Protein AF-A0A6B9G3V1-F1 (afdb_monomer_lite)

Organism: Pantoea cypripedii (NCBI:txid55209)

InterPro domains:
  IPR005095 EspA-like secreted protein [PF03433] (32-197)
  IPR035074 EspA/CesA-like [SSF116927] (31-198)

Sequence (203 aa):
MCYATIHEPPPPPGTLIDSDTLSDPCQPDVMKDYSQVGKSMMTMADMMQTFVEMAYRKFCQMSGQMNVARDAQKMANHVNIIISQLGESGEVGVLPAEVTHYLRDNNILVDEQTIDQFLHDNARIGRCGQEGQFHLFIGISASAMVSINTALKSTETQASDSVQCSQQKLMQLMKDFNTALTVTNNVQNMNVATVKSIEHSIR

Foldseek 3Di:
DDDDDDDDDDDDDDDDPPPDDDDDVPDPPVVVVVVVLVVVVVVLVVVVVVLVVLLVVLVVLLVVLVVLLVLLVVLLVQLVVQLVVADPPDAFDARDPSLLVNCVVVVQDQPNHRPVVLLVVQFDWHFDDDPPDTDTDTGGDSVSSVSSSVSSVVSSVVSVVSNVVSVVVVVVSVVVVVVSVVVNVVVVVVVVVVVVVVVVVVD

pLDDT: mean 74.36, std 17.46, range [30.39, 92.44]

Secondary structure (DSSP, 8-state):
--------PPPPP-----------TT---HHHHHHHHHHHHHHHHHHHHHHHHHHHHHHHHHHHHHHHHHHHHHHHHHHHHHHHHS-SSS-EEPPPHHHHHHHHHTT--BTTB-HHHHHHHT-EEEEE-STT--EEEEEEEHHHHHHHHHHHHHHHHHHHHHHHHHHHHHHHHHHHHHHHHHHHHHHHHHHHHHHHHHHHHH-

Structure (mmCIF, N/CA/C/O backbone):
data_AF-A0A6B9G3V1-F1
#
_entry.id   AF-A0A6B9G3V1-F1
#
loop_
_atom_site.group_PDB
_atom_site.id
_atom_site.type_symbol
_atom_site.label_atom_id
_atom_site.label_alt_id
_atom_site.label_comp_id
_atom_site.label_asym_id
_atom_site.label_entity_id
_atom_site.label_seq_id
_atom_site.pdbx_PDB_ins_code
_atom_site.Cartn_x
_atom_site.Cartn_y
_atom_site.Cartn_z
_atom_site.occupancy
_atom_site.B_iso_or_equiv
_atom_site.auth_seq_id
_atom_site.auth_comp_id
_atom_site.auth_asym_id
_atom_site.auth_atom_id
_atom_site.pdbx_PDB_model_num
ATOM 1 N N . MET A 1 1 ? 37.646 -30.699 -86.917 1.00 38.44 1 MET A N 1
ATOM 2 C CA . MET A 1 1 ? 37.440 -29.240 -87.001 1.00 38.44 1 MET A CA 1
ATOM 3 C C . MET A 1 1 ? 38.273 -28.582 -85.920 1.00 38.44 1 MET A C 1
ATOM 5 O O . MET A 1 1 ? 38.275 -29.061 -84.795 1.00 38.44 1 MET A O 1
ATOM 9 N N . CYS A 1 2 ? 39.030 -27.566 -86.314 1.00 30.58 2 CYS A N 1
ATOM 10 C CA . CYS A 1 2 ? 39.908 -26.748 -85.486 1.00 30.58 2 CYS A CA 1
ATOM 11 C C . CYS A 1 2 ? 39.115 -25.726 -84.656 1.00 30.58 2 CYS A C 1
ATOM 13 O O . CYS A 1 2 ? 38.172 -25.161 -85.200 1.00 30.58 2 CYS A O 1
ATOM 15 N N . TYR A 1 3 ? 39.543 -25.465 -83.415 1.00 30.39 3 TYR A N 1
ATOM 16 C CA . TYR A 1 3 ? 39.899 -24.149 -82.824 1.00 30.39 3 TYR A CA 1
ATOM 17 C C . TYR A 1 3 ? 40.060 -24.352 -81.300 1.00 30.39 3 TYR A C 1
ATOM 19 O O . TYR A 1 3 ? 39.111 -24.729 -80.626 1.00 30.39 3 TYR A O 1
ATOM 27 N N . ALA A 1 4 ? 41.287 -24.441 -80.782 1.00 33.97 4 ALA A N 1
ATOM 28 C CA . ALA A 1 4 ? 42.156 -23.347 -80.320 1.00 33.97 4 ALA A CA 1
ATOM 29 C C . ALA A 1 4 ? 41.840 -22.894 -78.880 1.00 33.97 4 ALA A C 1
ATOM 31 O O . ALA A 1 4 ? 40.949 -22.091 -78.621 1.00 33.97 4 ALA A O 1
ATOM 32 N N . THR A 1 5 ? 42.632 -23.450 -77.965 1.00 34.91 5 THR A N 1
ATOM 33 C CA . THR A 1 5 ? 42.788 -23.118 -76.548 1.00 34.91 5 THR A CA 1
ATOM 34 C C . THR A 1 5 ? 43.738 -21.922 -76.394 1.00 34.91 5 THR A C 1
ATOM 36 O O . THR A 1 5 ? 44.791 -21.899 -77.027 1.00 34.91 5 THR A O 1
ATOM 39 N N . ILE A 1 6 ? 43.398 -20.967 -75.525 1.00 36.66 6 ILE A N 1
ATOM 40 C CA . ILE A 1 6 ? 44.295 -19.934 -74.968 1.00 36.66 6 ILE A CA 1
ATOM 41 C C . ILE A 1 6 ? 43.932 -19.819 -73.475 1.00 36.66 6 ILE A C 1
ATOM 43 O O . ILE A 1 6 ? 42.817 -19.426 -73.164 1.00 36.66 6 ILE A O 1
ATOM 47 N N . HIS A 1 7 ? 44.624 -20.523 -72.574 1.00 36.31 7 HIS A N 1
ATOM 48 C CA . HIS A 1 7 ? 45.855 -20.167 -71.841 1.00 36.31 7 HIS A CA 1
ATOM 49 C C . HIS A 1 7 ? 45.582 -19.298 -70.594 1.00 36.31 7 HIS A C 1
ATOM 51 O O . HIS A 1 7 ? 45.699 -18.080 -70.646 1.00 36.31 7 HIS A O 1
ATOM 57 N N . GLU A 1 8 ? 45.291 -19.943 -69.456 1.00 35.38 8 GLU A N 1
ATOM 58 C CA . GLU A 1 8 ? 45.567 -19.371 -68.128 1.00 35.38 8 GLU A CA 1
ATOM 59 C C . GLU A 1 8 ? 46.802 -20.075 -67.525 1.00 35.38 8 GLU A C 1
ATOM 61 O O . GLU A 1 8 ? 46.927 -21.299 -67.651 1.00 35.38 8 GLU A O 1
ATOM 66 N N . PRO A 1 9 ? 47.767 -19.322 -66.965 1.00 47.16 9 PRO A N 1
ATOM 67 C CA . PRO A 1 9 ? 49.010 -19.856 -66.411 1.00 47.16 9 PRO A CA 1
ATOM 68 C C . PRO A 1 9 ? 48.828 -20.507 -65.020 1.00 47.16 9 PRO A C 1
ATOM 70 O O . PRO A 1 9 ? 47.885 -20.185 -64.299 1.00 47.16 9 PRO A O 1
ATOM 73 N N . PRO A 1 10 ? 49.735 -21.428 -64.637 1.00 48.22 10 PRO A N 1
ATOM 74 C CA . PRO A 1 10 ? 49.600 -22.292 -63.462 1.00 48.22 10 PRO A CA 1
ATOM 75 C C . PRO A 1 10 ? 49.800 -21.551 -62.127 1.00 48.22 10 PRO A C 1
ATOM 77 O O . PRO A 1 10 ? 50.583 -20.600 -62.070 1.00 48.22 10 PRO A O 1
ATOM 80 N N . PRO A 1 11 ? 49.179 -22.024 -61.026 1.00 56.66 11 PRO A N 1
ATOM 81 C CA . PRO A 1 11 ? 49.461 -21.509 -59.691 1.00 56.66 11 PRO A CA 1
ATOM 82 C C . PRO A 1 11 ? 50.876 -21.928 -59.256 1.00 56.66 11 PRO A C 1
ATOM 84 O O . PRO A 1 11 ? 51.184 -23.126 -59.283 1.00 56.66 11 PRO A O 1
ATOM 87 N N . PRO A 1 12 ? 51.755 -20.994 -58.845 1.00 43.12 12 PRO A N 1
ATOM 88 C CA . PRO A 1 12 ? 53.029 -21.366 -58.260 1.00 43.12 12 PRO A CA 1
ATOM 89 C C . PRO A 1 12 ? 52.867 -21.809 -56.795 1.00 43.12 12 PRO A C 1
ATOM 91 O O . PRO A 1 12 ? 51.930 -21.386 -56.115 1.00 43.12 12 PRO A O 1
ATOM 94 N N . PRO A 1 13 ? 53.777 -22.666 -56.306 1.00 44.00 13 PRO A N 1
ATOM 95 C CA . PRO A 1 13 ? 53.541 -23.570 -55.189 1.00 44.00 13 PRO A CA 1
ATOM 96 C C . PRO A 1 13 ? 54.181 -23.084 -53.880 1.00 44.00 13 PRO A C 1
ATOM 98 O O . PRO A 1 13 ? 55.262 -22.500 -53.885 1.00 44.00 13 PRO A O 1
ATOM 101 N N . GLY A 1 14 ? 53.545 -23.416 -52.755 1.00 37.69 14 GLY A N 1
ATOM 102 C CA . GLY A 1 14 ? 54.101 -23.245 -51.408 1.00 37.69 14 GLY A CA 1
ATOM 103 C C . GLY A 1 14 ? 52.994 -23.233 -50.348 1.00 37.69 14 GLY A C 1
ATOM 104 O O . GLY A 1 14 ? 52.459 -22.180 -50.040 1.00 37.69 14 GLY A O 1
ATOM 105 N N . THR A 1 15 ? 52.411 -24.372 -49.958 1.00 40.88 15 THR A N 1
ATOM 106 C CA . THR A 1 15 ? 52.783 -25.125 -48.738 1.00 40.88 15 THR A CA 1
ATOM 107 C C . THR A 1 15 ? 53.227 -24.236 -47.577 1.00 40.88 15 THR A C 1
ATOM 109 O O . THR A 1 15 ? 54.392 -23.870 -47.510 1.00 40.88 15 THR A O 1
ATOM 112 N N . LEU A 1 16 ? 52.333 -23.955 -46.634 1.00 36.28 16 LEU A N 1
ATOM 113 C CA . LEU A 1 16 ? 52.245 -24.626 -45.331 1.00 36.28 16 LEU A CA 1
ATOM 114 C C . LEU A 1 16 ? 51.422 -23.757 -44.384 1.00 36.28 16 LEU A C 1
ATOM 116 O O . LEU A 1 16 ? 51.528 -22.536 -44.348 1.00 36.28 16 LEU A O 1
ATOM 120 N N . ILE A 1 17 ? 50.554 -24.438 -43.651 1.00 48.62 17 ILE A N 1
ATOM 121 C CA . ILE A 1 17 ? 49.842 -23.900 -42.508 1.00 48.62 17 ILE A CA 1
ATOM 122 C C . ILE A 1 17 ? 50.905 -23.697 -41.428 1.00 48.62 17 ILE A C 1
ATOM 124 O O . ILE A 1 17 ? 51.218 -24.643 -40.715 1.00 48.62 17 ILE A O 1
ATOM 128 N N . ASP A 1 18 ? 51.465 -22.496 -41.326 1.00 32.28 18 ASP A N 1
ATOM 129 C CA . ASP A 1 18 ? 52.140 -22.071 -40.104 1.00 32.28 18 ASP A CA 1
ATOM 130 C C . ASP A 1 18 ? 51.100 -21.360 -39.240 1.00 32.28 18 ASP A C 1
ATOM 132 O O . ASP A 1 18 ? 50.855 -20.156 -39.310 1.00 32.28 18 ASP A O 1
ATOM 136 N N . SER A 1 19 ? 50.424 -22.177 -38.440 1.00 49.06 19 SER A N 1
ATOM 137 C CA . SER A 1 19 ? 49.797 -21.763 -37.196 1.00 49.06 19 SER A CA 1
ATOM 138 C C . SER A 1 19 ? 50.891 -21.272 -36.249 1.00 49.06 19 SER A C 1
ATOM 140 O O . SER A 1 19 ? 51.351 -22.057 -35.436 1.00 49.06 19 SER A O 1
ATOM 142 N N . ASP A 1 20 ? 51.358 -20.036 -36.441 1.00 43.09 20 ASP A N 1
ATOM 143 C CA . ASP A 1 20 ? 52.057 -19.197 -35.456 1.00 43.09 20 ASP A CA 1
ATOM 144 C C . ASP A 1 20 ? 52.512 -17.885 -36.124 1.00 43.09 20 ASP A C 1
ATOM 146 O O . ASP A 1 20 ? 53.680 -17.672 -36.438 1.00 43.09 20 ASP A O 1
ATOM 150 N N . THR A 1 21 ? 51.581 -16.951 -36.322 1.00 40.84 21 THR A N 1
ATOM 151 C CA . THR A 1 21 ? 51.925 -15.539 -36.541 1.00 40.84 21 THR A CA 1
ATOM 152 C C . THR A 1 21 ? 51.168 -14.689 -35.539 1.00 40.84 21 THR A C 1
ATOM 154 O O . THR A 1 21 ? 50.032 -14.280 -35.760 1.00 40.84 21 THR A O 1
ATOM 157 N N . LEU A 1 22 ? 51.825 -14.525 -34.391 1.00 38.62 22 LEU A N 1
ATOM 158 C CA . LEU A 1 22 ? 52.088 -13.242 -33.750 1.00 38.62 22 LEU A CA 1
ATOM 159 C C . LEU A 1 22 ? 50.925 -12.240 -33.805 1.00 38.62 22 LEU A C 1
ATOM 161 O O . LEU A 1 22 ? 50.693 -11.593 -34.821 1.00 38.62 22 LEU A O 1
ATOM 165 N N . SER A 1 23 ? 50.252 -12.082 -32.666 1.00 46.25 23 SER A N 1
ATOM 166 C CA . SER A 1 23 ? 49.343 -10.978 -32.367 1.00 46.25 23 SER A CA 1
ATOM 167 C C . SER A 1 23 ? 49.972 -9.640 -32.769 1.00 46.25 23 SER A C 1
ATOM 169 O O . SER A 1 23 ? 50.781 -9.086 -32.026 1.00 46.25 23 SER A O 1
ATOM 171 N N . ASP A 1 24 ? 49.612 -9.138 -33.945 1.00 37.47 24 ASP A N 1
ATOM 172 C CA . ASP A 1 24 ? 50.001 -7.818 -34.417 1.00 37.47 24 ASP A CA 1
ATOM 173 C C . ASP A 1 24 ? 49.072 -6.796 -33.730 1.00 37.47 24 ASP A C 1
ATOM 175 O O . ASP A 1 24 ? 47.858 -6.822 -33.960 1.00 37.47 24 ASP A O 1
ATOM 179 N N . PRO A 1 25 ? 49.565 -5.921 -32.831 1.00 44.72 25 PRO A N 1
ATOM 180 C CA . PRO A 1 25 ? 48.721 -5.008 -32.051 1.00 44.72 25 PRO A CA 1
ATOM 181 C C . PRO A 1 25 ? 48.080 -3.885 -32.891 1.00 44.72 25 PRO A C 1
ATOM 183 O O . PRO A 1 25 ? 47.408 -3.017 -32.337 1.00 44.72 25 PRO A O 1
ATOM 186 N N . CYS A 1 26 ? 48.283 -3.893 -34.213 1.00 39.91 26 CYS A N 1
ATOM 187 C CA . CYS A 1 26 ? 47.936 -2.811 -35.131 1.00 39.91 26 CYS A CA 1
ATOM 188 C C . CYS A 1 26 ? 47.033 -3.227 -36.308 1.00 39.91 26 CYS A C 1
ATOM 190 O O . CYS A 1 26 ? 46.920 -2.467 -37.268 1.00 39.91 26 CYS A O 1
ATOM 192 N N . GLN A 1 27 ? 46.355 -4.380 -36.265 1.00 45.62 27 GLN A N 1
ATOM 193 C CA . GLN A 1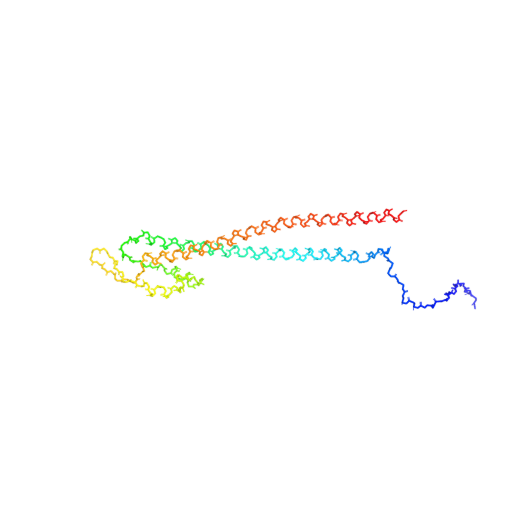 27 ? 45.203 -4.601 -37.147 1.00 45.62 27 GLN A CA 1
ATOM 194 C C . GLN A 1 27 ? 43.923 -4.175 -36.421 1.00 45.62 27 GLN A C 1
ATOM 196 O O . GLN A 1 27 ? 43.548 -4.817 -35.438 1.00 45.62 27 GLN A O 1
ATOM 201 N N . PRO A 1 28 ? 43.230 -3.105 -36.865 1.00 45.28 28 PRO A N 1
ATOM 202 C CA . PRO A 1 28 ? 41.908 -2.814 -36.347 1.00 45.28 28 PRO A CA 1
ATOM 203 C C . PRO A 1 28 ? 41.003 -3.968 -36.774 1.00 45.28 28 PRO A C 1
ATOM 205 O O . PRO A 1 28 ? 40.752 -4.188 -37.958 1.00 45.28 28 PRO A O 1
ATOM 208 N N . ASP A 1 29 ? 40.561 -4.748 -35.796 1.00 49.81 29 ASP A N 1
ATOM 209 C CA . ASP A 1 29 ? 39.635 -5.859 -35.967 1.00 49.81 29 ASP A CA 1
ATOM 210 C C . ASP A 1 29 ? 38.238 -5.267 -36.237 1.00 49.81 29 ASP A C 1
ATOM 212 O O . ASP A 1 29 ? 37.353 -5.281 -35.384 1.00 49.81 29 ASP A O 1
ATOM 216 N N . VAL A 1 30 ? 38.050 -4.652 -37.415 1.00 50.16 30 VAL A N 1
ATOM 217 C CA . VAL A 1 30 ? 36.859 -3.845 -37.749 1.00 50.16 30 VAL A CA 1
ATOM 218 C C . VAL A 1 30 ? 35.573 -4.684 -37.648 1.00 50.16 30 VAL A C 1
ATOM 220 O O . VAL A 1 30 ? 34.498 -4.155 -37.379 1.00 50.16 30 VAL A O 1
ATOM 223 N N . MET A 1 31 ? 35.663 -6.017 -37.769 1.00 45.59 31 MET A N 1
ATOM 224 C CA . MET A 1 31 ? 34.529 -6.926 -37.553 1.00 45.59 31 MET A CA 1
ATOM 225 C C . MET A 1 31 ? 34.128 -7.096 -36.074 1.00 45.59 31 MET A C 1
ATOM 227 O O . MET A 1 31 ? 32.955 -7.374 -35.808 1.00 45.59 31 MET A O 1
ATOM 231 N N . LYS A 1 32 ? 35.026 -6.894 -35.095 1.00 50.00 32 LYS A N 1
ATOM 232 C CA . LYS A 1 32 ? 34.659 -6.914 -33.664 1.00 50.00 32 LYS A CA 1
ATOM 233 C C . LYS A 1 32 ? 33.847 -5.683 -33.257 1.00 50.00 32 LYS A C 1
ATOM 235 O O . LYS A 1 32 ? 32.904 -5.831 -32.468 1.00 50.00 32 LYS A O 1
ATOM 240 N N . ASP A 1 33 ? 34.145 -4.522 -33.835 1.00 50.47 33 ASP A N 1
ATOM 241 C CA . ASP A 1 33 ? 33.557 -3.232 -33.447 1.00 50.47 33 ASP A CA 1
ATOM 242 C C . ASP A 1 33 ? 32.116 -3.042 -33.948 1.00 50.47 33 ASP A C 1
ATOM 244 O O . ASP A 1 33 ? 31.257 -2.586 -33.187 1.00 50.47 33 ASP A O 1
ATOM 248 N N . TYR A 1 34 ? 31.777 -3.509 -35.160 1.00 52.44 34 TYR A N 1
ATOM 249 C CA . TYR A 1 34 ? 30.371 -3.558 -35.606 1.00 52.44 34 TYR A CA 1
ATOM 250 C C . TYR A 1 34 ? 29.519 -4.466 -34.708 1.00 52.44 34 TYR A C 1
ATOM 252 O O . TYR A 1 34 ? 28.348 -4.172 -34.450 1.00 52.44 34 TYR A O 1
ATOM 260 N N . SER A 1 35 ? 30.115 -5.543 -34.177 1.00 60.41 35 SER A N 1
ATOM 261 C CA . SER A 1 35 ? 29.432 -6.412 -33.217 1.00 60.41 35 SER A CA 1
ATOM 262 C C . SER A 1 35 ? 29.192 -5.709 -31.879 1.00 60.41 35 SER A C 1
ATOM 264 O O . SER A 1 35 ? 28.165 -5.965 -31.260 1.00 60.41 35 SER A O 1
ATOM 266 N N . GLN A 1 36 ? 30.085 -4.816 -31.426 1.00 65.88 36 GLN A N 1
ATOM 267 C CA . GLN A 1 36 ? 29.902 -4.087 -30.165 1.00 65.88 36 GLN A CA 1
ATOM 268 C C . GLN A 1 36 ? 28.795 -3.038 -30.257 1.00 65.88 36 GLN A C 1
ATOM 270 O O . GLN A 1 36 ? 27.992 -2.941 -29.332 1.00 65.88 36 GLN A O 1
ATOM 275 N N . VAL A 1 37 ? 28.702 -2.302 -31.369 1.00 73.12 37 VAL A N 1
ATOM 276 C CA . VAL A 1 37 ? 27.612 -1.336 -31.590 1.00 73.12 37 VAL A CA 1
ATOM 277 C C . VAL A 1 37 ? 26.265 -2.046 -31.747 1.00 73.12 37 VAL A C 1
ATOM 279 O O . VAL A 1 37 ? 25.276 -1.640 -31.146 1.00 73.12 37 VAL A O 1
ATOM 282 N N . GLY A 1 38 ? 26.206 -3.143 -32.509 1.00 74.81 38 GLY A N 1
ATOM 283 C CA . GLY A 1 38 ? 24.977 -3.936 -32.630 1.00 74.81 38 GLY A CA 1
ATOM 284 C C . GLY A 1 38 ? 24.543 -4.554 -31.295 1.00 74.81 38 GLY A C 1
ATOM 285 O O . GLY A 1 38 ? 23.363 -4.516 -30.944 1.00 74.81 38 GLY A O 1
ATOM 286 N N . LYS A 1 39 ? 25.501 -5.062 -30.505 1.00 74.81 39 LYS A N 1
ATOM 287 C CA . LYS A 1 39 ? 25.250 -5.558 -29.143 1.00 74.81 39 LYS A CA 1
ATOM 288 C C . LYS A 1 39 ? 24.783 -4.443 -28.210 1.00 74.81 39 LYS A C 1
ATOM 290 O O . LYS A 1 39 ? 23.838 -4.668 -27.466 1.00 74.81 39 LYS A O 1
ATOM 295 N N . SER A 1 40 ? 25.370 -3.246 -28.274 1.00 74.81 40 SER A N 1
ATOM 296 C CA . SER A 1 40 ? 24.947 -2.118 -27.436 1.00 74.81 40 SER A CA 1
ATOM 297 C C . SER A 1 40 ? 23.554 -1.607 -27.810 1.00 74.81 40 SER A C 1
ATOM 299 O O . SER A 1 40 ? 22.767 -1.312 -26.914 1.00 74.81 40 SER A O 1
ATOM 301 N N . MET A 1 41 ? 23.194 -1.604 -29.098 1.00 75.56 41 MET A N 1
ATOM 302 C CA . MET A 1 41 ? 21.829 -1.307 -29.550 1.00 75.56 41 MET A CA 1
ATOM 303 C C . MET A 1 41 ? 20.816 -2.350 -29.057 1.00 75.56 41 MET A C 1
ATOM 305 O O . MET A 1 41 ? 19.742 -1.980 -28.588 1.00 75.56 41 MET A O 1
ATOM 309 N N . MET A 1 42 ? 21.160 -3.642 -29.101 1.00 80.56 42 MET A N 1
ATOM 310 C CA . MET A 1 42 ? 20.310 -4.705 -28.550 1.00 80.56 42 MET A CA 1
ATOM 311 C C . MET A 1 42 ? 20.159 -4.577 -27.026 1.00 80.56 42 MET A C 1
ATOM 313 O O . MET A 1 42 ? 19.054 -4.721 -26.512 1.00 80.56 42 MET A O 1
ATOM 317 N N . THR A 1 43 ? 21.227 -4.225 -26.305 1.00 83.25 43 THR A N 1
ATOM 318 C CA . THR A 1 43 ? 21.165 -3.934 -24.864 1.00 83.25 43 THR A CA 1
ATOM 319 C C . THR A 1 43 ? 20.293 -2.714 -24.557 1.00 83.25 43 THR A C 1
ATOM 321 O O . THR A 1 43 ? 19.519 -2.754 -23.608 1.00 83.25 43 THR A O 1
ATOM 324 N N . MET A 1 44 ? 20.356 -1.642 -25.354 1.00 82.19 44 MET A N 1
ATOM 325 C CA . MET A 1 44 ? 19.470 -0.481 -25.182 1.00 82.19 44 MET A CA 1
ATOM 326 C C . MET A 1 44 ? 18.002 -0.838 -25.440 1.00 82.19 44 MET A C 1
ATOM 328 O O . MET A 1 44 ? 17.130 -0.376 -24.706 1.00 82.19 44 MET A O 1
ATOM 332 N N . ALA A 1 45 ? 17.723 -1.678 -26.441 1.00 79.94 45 ALA A N 1
ATOM 333 C CA . ALA A 1 45 ? 16.373 -2.166 -26.715 1.00 79.94 45 ALA A CA 1
ATOM 334 C C . ALA A 1 45 ? 15.829 -3.028 -25.559 1.00 79.94 45 ALA A C 1
ATOM 336 O O . ALA A 1 45 ? 14.681 -2.854 -25.155 1.00 79.94 45 ALA A O 1
ATOM 337 N N . ASP A 1 46 ? 16.662 -3.891 -24.976 1.00 82.75 46 ASP A N 1
ATOM 338 C CA . ASP A 1 46 ? 16.315 -4.710 -23.807 1.00 82.75 46 ASP A CA 1
ATOM 339 C C . ASP A 1 46 ? 16.103 -3.860 -22.536 1.00 82.75 46 ASP A C 1
ATOM 341 O O . ASP A 1 46 ? 15.148 -4.054 -21.778 1.00 82.75 46 ASP A O 1
ATOM 345 N N . MET A 1 47 ? 16.925 -2.822 -22.346 1.00 82.19 47 MET A N 1
ATOM 346 C CA . MET A 1 47 ? 16.721 -1.822 -21.292 1.00 82.19 47 MET A CA 1
ATOM 347 C C . MET A 1 47 ? 15.400 -1.068 -21.482 1.00 82.19 47 MET A C 1
ATOM 349 O O . MET A 1 47 ? 14.637 -0.933 -20.529 1.00 82.19 47 MET A O 1
ATOM 353 N N . MET A 1 48 ? 15.087 -0.622 -22.705 1.00 81.69 48 MET A N 1
ATOM 354 C CA . MET A 1 48 ? 13.811 0.030 -23.028 1.00 81.69 48 MET A CA 1
ATOM 355 C C . MET A 1 48 ? 12.612 -0.881 -22.761 1.00 81.69 48 MET A C 1
ATOM 357 O O . MET A 1 48 ? 11.627 -0.430 -22.177 1.00 81.69 48 MET A O 1
ATOM 361 N N . GLN A 1 49 ? 12.705 -2.158 -23.129 1.00 85.56 49 GLN A N 1
ATOM 362 C CA . GLN A 1 49 ? 11.666 -3.145 -22.847 1.00 85.56 49 GLN A CA 1
ATOM 363 C C . GLN A 1 49 ? 11.455 -3.302 -21.334 1.00 85.56 49 GLN A C 1
ATOM 365 O O . GLN A 1 49 ? 10.332 -3.177 -20.838 1.00 85.56 49 GLN A O 1
ATOM 370 N N . THR A 1 50 ? 12.544 -3.465 -20.583 1.00 84.31 50 THR A N 1
ATOM 371 C CA . THR A 1 50 ? 12.514 -3.530 -19.117 1.00 84.31 50 THR A CA 1
ATOM 372 C C . THR A 1 50 ? 11.891 -2.265 -18.512 1.00 84.31 50 THR A C 1
ATOM 374 O O . THR A 1 50 ? 11.101 -2.348 -17.569 1.00 84.31 50 THR A O 1
ATOM 377 N N . PHE A 1 51 ? 12.176 -1.085 -19.074 1.00 79.75 51 PHE A N 1
ATOM 378 C CA . PHE A 1 51 ? 11.597 0.180 -18.620 1.00 79.75 51 PHE A CA 1
ATOM 379 C C . PHE A 1 51 ? 10.081 0.241 -18.807 1.00 79.75 51 PHE A C 1
ATOM 381 O O . PHE A 1 51 ? 9.382 0.680 -17.892 1.00 79.75 51 PHE A O 1
ATOM 388 N N . VAL A 1 52 ? 9.555 -0.225 -19.942 1.00 86.00 52 VAL A N 1
ATOM 389 C CA . VAL A 1 52 ? 8.104 -0.263 -20.191 1.00 86.00 52 VAL A CA 1
ATOM 390 C C . VAL A 1 52 ? 7.410 -1.212 -19.213 1.00 86.00 52 VAL A C 1
ATOM 392 O O . VAL A 1 52 ? 6.382 -0.861 -18.628 1.00 86.00 52 VAL A O 1
ATOM 395 N N . GLU A 1 53 ? 7.991 -2.384 -18.962 1.00 87.12 53 GLU A N 1
ATOM 396 C CA . GLU A 1 53 ? 7.437 -3.352 -18.013 1.00 87.12 53 GLU A CA 1
ATOM 397 C C . GLU A 1 53 ? 7.468 -2.835 -16.571 1.00 87.12 53 GLU A C 1
ATOM 399 O O . GLU A 1 53 ? 6.489 -2.968 -15.829 1.00 87.12 53 GLU A O 1
ATOM 404 N N . MET A 1 54 ? 8.568 -2.194 -16.167 1.00 85.38 54 MET A N 1
ATOM 405 C CA . MET A 1 54 ? 8.673 -1.544 -14.863 1.00 85.38 54 MET A CA 1
ATOM 406 C C . MET A 1 54 ? 7.666 -0.404 -14.716 1.00 85.38 54 MET A C 1
ATOM 408 O O . MET A 1 54 ? 7.028 -0.300 -13.665 1.00 85.38 54 MET A O 1
ATOM 412 N N . ALA A 1 55 ? 7.487 0.420 -15.753 1.00 84.50 55 ALA A N 1
ATOM 413 C CA . ALA A 1 55 ? 6.499 1.491 -15.761 1.00 84.50 55 ALA A CA 1
ATOM 414 C C . ALA A 1 55 ? 5.088 0.929 -15.565 1.00 84.50 55 ALA A C 1
ATOM 416 O O . ALA A 1 55 ? 4.376 1.372 -14.664 1.00 84.50 55 ALA A O 1
ATOM 417 N N . TYR A 1 56 ? 4.711 -0.101 -16.329 1.00 86.50 56 TYR A N 1
ATOM 418 C CA . TYR A 1 56 ? 3.408 -0.753 -16.199 1.00 86.50 56 TYR A CA 1
ATOM 419 C C . TYR A 1 56 ? 3.176 -1.295 -14.783 1.00 86.50 56 TYR A C 1
ATOM 421 O O . TYR A 1 56 ? 2.170 -0.975 -14.147 1.00 86.50 56 TYR A O 1
ATOM 429 N N . ARG A 1 57 ? 4.147 -2.034 -14.230 1.00 88.25 57 ARG A N 1
ATOM 430 C CA . ARG A 1 57 ? 4.068 -2.539 -12.849 1.00 88.25 57 ARG A CA 1
ATOM 431 C C . ARG A 1 57 ? 3.919 -1.406 -11.835 1.00 88.25 57 ARG A C 1
ATOM 433 O O . ARG A 1 57 ? 3.154 -1.545 -10.883 1.00 88.25 57 ARG A O 1
ATOM 440 N N . LYS A 1 58 ? 4.608 -0.278 -12.032 1.00 87.31 58 LYS A N 1
ATOM 441 C CA . LYS A 1 58 ? 4.499 0.896 -11.153 1.00 87.31 58 LYS A CA 1
ATOM 442 C C . 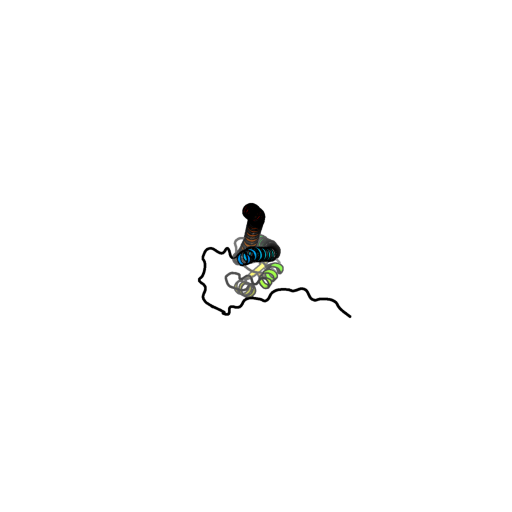LYS A 1 58 ? 3.142 1.581 -11.254 1.00 87.31 58 LYS A C 1
ATOM 444 O O . LYS A 1 58 ? 2.623 1.987 -10.220 1.00 87.31 58 LYS A O 1
ATOM 449 N N . PHE A 1 59 ? 2.531 1.644 -12.435 1.00 87.25 59 PHE A N 1
ATOM 450 C CA . PHE A 1 59 ? 1.161 2.138 -12.585 1.00 87.25 59 PHE A CA 1
ATOM 451 C C . PHE A 1 59 ? 0.139 1.222 -11.909 1.00 87.25 59 PHE A C 1
ATOM 453 O O . PHE A 1 59 ? -0.704 1.713 -11.158 1.00 87.25 59 PHE A O 1
ATOM 460 N N . CYS A 1 60 ? 0.242 -0.098 -12.096 1.00 87.19 60 CYS A N 1
ATOM 461 C CA . CYS A 1 60 ? -0.618 -1.059 -11.401 1.00 87.19 60 CYS A CA 1
ATOM 462 C C . CYS A 1 60 ? -0.458 -0.956 -9.878 1.00 87.19 60 CYS A C 1
ATOM 464 O O . CYS A 1 60 ? -1.453 -0.899 -9.158 1.00 87.19 60 CYS A O 1
ATOM 466 N N . GLN A 1 61 ? 0.783 -0.862 -9.390 1.00 88.31 61 GLN A N 1
ATOM 467 C CA . GLN A 1 61 ? 1.073 -0.667 -7.971 1.00 88.31 61 GLN A CA 1
ATOM 468 C C . GLN A 1 61 ? 0.473 0.645 -7.458 1.00 88.31 61 GLN A C 1
ATOM 470 O O . GLN A 1 61 ? -0.189 0.645 -6.427 1.00 88.31 61 GLN A O 1
ATOM 475 N N . MET A 1 62 ? 0.654 1.750 -8.181 1.00 87.81 62 MET A N 1
ATOM 476 C CA . MET A 1 62 ? 0.107 3.052 -7.807 1.00 87.81 62 MET A CA 1
ATOM 477 C C . MET A 1 62 ? -1.423 3.027 -7.744 1.00 87.81 62 MET A C 1
ATOM 479 O O . MET A 1 62 ? -1.996 3.527 -6.784 1.00 87.81 62 MET A O 1
ATOM 483 N N . SER A 1 63 ? -2.087 2.416 -8.728 1.00 88.81 63 SER A N 1
ATOM 484 C CA . SER A 1 63 ? -3.547 2.299 -8.737 1.00 88.81 63 SER A CA 1
ATOM 485 C C . SER A 1 63 ? -4.055 1.441 -7.580 1.00 88.81 63 SER A C 1
ATOM 487 O O . SER A 1 63 ? -5.001 1.836 -6.904 1.00 88.81 63 SER A O 1
ATOM 489 N N . GLY A 1 64 ? -3.433 0.283 -7.338 1.00 90.75 64 GLY A N 1
ATOM 490 C CA . GLY A 1 64 ? -3.826 -0.607 -6.246 1.00 90.75 64 GLY A CA 1
ATOM 491 C C . GLY A 1 64 ? -3.643 0.057 -4.882 1.00 90.75 64 GLY A C 1
ATOM 492 O O . GLY A 1 64 ? -4.572 0.101 -4.084 1.00 90.75 64 GLY A O 1
ATOM 493 N N . GLN A 1 65 ? -2.477 0.661 -4.651 1.00 90.88 65 GLN A N 1
ATOM 494 C CA . GLN A 1 65 ? -2.150 1.333 -3.392 1.00 90.88 65 GLN A CA 1
ATOM 495 C C . GLN A 1 65 ? -2.973 2.608 -3.175 1.00 90.88 65 GLN A C 1
ATOM 497 O O . GLN A 1 65 ? -3.359 2.901 -2.052 1.00 90.88 65 GLN A O 1
ATOM 502 N N . MET A 1 66 ? -3.324 3.340 -4.234 1.00 89.81 66 MET A N 1
ATOM 503 C CA . MET A 1 66 ? -4.225 4.489 -4.120 1.00 89.81 66 MET A CA 1
ATOM 504 C C . MET A 1 66 ? -5.635 4.069 -3.681 1.00 89.81 66 MET A C 1
ATOM 506 O O . MET A 1 66 ? -6.263 4.792 -2.910 1.00 89.81 66 MET A O 1
ATOM 510 N N . ASN A 1 67 ? -6.135 2.922 -4.150 1.00 90.06 67 ASN A N 1
ATOM 511 C CA . ASN A 1 67 ? -7.426 2.400 -3.697 1.00 90.06 67 ASN A CA 1
ATOM 512 C C . ASN A 1 67 ? -7.358 1.979 -2.224 1.00 90.06 67 ASN A C 1
ATOM 514 O O . ASN A 1 67 ? -8.191 2.425 -1.443 1.00 90.06 67 ASN A O 1
ATOM 518 N N . VAL A 1 68 ? -6.310 1.246 -1.824 1.00 90.06 68 VAL A N 1
ATOM 519 C CA . VAL A 1 68 ? -6.076 0.878 -0.414 1.00 90.06 68 VAL A CA 1
ATOM 520 C C . VAL A 1 68 ? -5.974 2.119 0.478 1.00 90.06 68 VAL A C 1
ATOM 522 O O . VAL A 1 68 ? -6.619 2.167 1.518 1.00 90.06 68 VAL A O 1
ATOM 525 N N . ALA A 1 69 ? -5.235 3.156 0.069 1.00 90.06 69 ALA A N 1
ATOM 526 C CA . ALA A 1 69 ? -5.127 4.403 0.828 1.00 90.06 69 ALA A CA 1
ATOM 527 C C . ALA A 1 69 ? -6.492 5.090 0.996 1.00 90.06 69 ALA A C 1
ATOM 529 O O . ALA A 1 69 ? -6.856 5.494 2.097 1.00 90.06 69 ALA A O 1
ATOM 530 N N . ARG A 1 70 ? -7.278 5.182 -0.085 1.00 91.25 70 ARG A N 1
ATOM 531 C CA . ARG A 1 70 ? -8.618 5.790 -0.057 1.00 91.25 70 ARG A CA 1
ATOM 532 C C . ARG A 1 70 ? -9.588 5.019 0.829 1.00 91.25 70 ARG A C 1
ATOM 534 O O . ARG A 1 70 ? -10.342 5.638 1.575 1.00 91.25 70 ARG A O 1
ATOM 541 N N . ASP A 1 71 ? -9.596 3.696 0.733 1.00 92.00 71 ASP A N 1
ATOM 542 C CA . ASP A 1 71 ? -10.524 2.868 1.497 1.00 92.00 71 ASP A CA 1
ATOM 543 C C . ASP A 1 71 ? -10.107 2.795 2.971 1.00 92.00 71 ASP A C 1
ATOM 545 O O . ASP A 1 71 ? -10.950 3.008 3.841 1.00 92.00 71 ASP A O 1
ATOM 549 N N . ALA A 1 72 ? -8.809 2.666 3.272 1.00 90.50 72 ALA A N 1
ATOM 550 C CA . ALA A 1 72 ? -8.284 2.780 4.635 1.00 90.50 72 ALA A CA 1
ATOM 551 C C . ALA A 1 72 ? -8.644 4.129 5.279 1.00 90.50 72 ALA A C 1
ATOM 553 O O . ALA A 1 72 ? -9.098 4.156 6.423 1.00 90.50 72 ALA A O 1
ATOM 554 N N . GLN A 1 73 ? -8.527 5.232 4.533 1.00 91.62 73 GLN A N 1
ATOM 555 C CA . GLN A 1 73 ? -8.895 6.565 5.008 1.00 91.62 73 GLN A CA 1
ATOM 556 C C . GLN A 1 73 ? -10.394 6.673 5.326 1.00 91.62 73 GLN A C 1
ATOM 558 O O . GLN A 1 73 ? -10.775 7.234 6.356 1.00 91.62 73 GLN A O 1
ATOM 563 N N . LYS A 1 74 ? -11.272 6.116 4.479 1.00 92.12 74 LYS A N 1
ATOM 564 C CA . LYS A 1 74 ? -12.720 6.065 4.755 1.00 92.12 74 LYS A CA 1
ATOM 565 C C . LYS A 1 74 ? -13.019 5.271 6.026 1.00 92.12 74 LYS A C 1
ATOM 567 O O . LYS A 1 74 ? -13.761 5.765 6.875 1.00 92.12 74 LYS A O 1
ATOM 572 N N . MET A 1 75 ? -12.405 4.096 6.193 1.00 90.44 75 MET A N 1
ATOM 573 C CA . MET A 1 75 ? -12.591 3.271 7.393 1.00 90.44 75 MET A CA 1
ATOM 574 C C . MET A 1 75 ? -12.077 3.977 8.651 1.00 90.44 75 MET A C 1
ATOM 576 O O . MET A 1 75 ? -12.771 3.998 9.666 1.00 90.44 75 MET A O 1
ATOM 580 N N . ALA A 1 76 ? -10.907 4.615 8.581 1.00 90.25 76 ALA A N 1
ATOM 581 C CA . ALA A 1 76 ? -10.356 5.410 9.676 1.00 90.25 76 ALA A CA 1
ATOM 582 C C . ALA A 1 76 ? -11.302 6.556 10.065 1.00 90.25 76 ALA A C 1
ATOM 584 O O . ALA A 1 76 ? -11.572 6.771 11.246 1.00 90.25 76 ALA A O 1
ATOM 585 N N . ASN A 1 77 ? -11.886 7.246 9.082 1.00 90.38 77 ASN A N 1
ATOM 586 C CA . ASN A 1 77 ? -12.863 8.304 9.328 1.00 90.38 77 ASN A CA 1
ATOM 587 C C . ASN A 1 77 ? -14.153 7.775 9.970 1.00 90.38 77 ASN A C 1
ATOM 589 O O . ASN A 1 77 ? -14.646 8.396 10.910 1.00 90.38 77 ASN A O 1
ATOM 593 N N . HIS A 1 78 ? -14.674 6.622 9.533 1.00 89.31 78 HIS A N 1
ATOM 594 C CA . HIS A 1 78 ? -15.837 5.983 10.165 1.00 89.31 78 HIS A CA 1
ATOM 595 C C . HIS A 1 78 ? -15.574 5.672 11.646 1.00 89.31 78 HIS A C 1
ATOM 597 O O . HIS A 1 78 ? -16.398 5.996 12.501 1.00 89.31 78 HIS A O 1
ATOM 603 N N . VAL A 1 79 ? -14.403 5.112 11.969 1.00 88.50 79 VAL A N 1
ATOM 604 C CA . VAL A 1 79 ? -14.006 4.841 13.361 1.00 88.50 79 VAL A CA 1
ATOM 605 C C . VAL A 1 79 ? -13.819 6.144 14.146 1.00 88.50 79 VAL A C 1
ATOM 607 O O . VAL A 1 79 ? -14.274 6.249 15.281 1.00 88.50 79 VAL A O 1
ATOM 610 N N . ASN A 1 80 ? -13.220 7.171 13.541 1.00 88.88 80 ASN A N 1
ATOM 611 C CA . ASN A 1 80 ? -12.985 8.464 14.185 1.00 88.88 80 ASN A CA 1
ATOM 612 C C . ASN A 1 80 ? -14.283 9.215 14.528 1.00 88.88 80 ASN A C 1
ATOM 614 O O . ASN A 1 80 ? -14.346 9.890 15.556 1.00 88.88 80 ASN A O 1
ATOM 618 N N . ILE A 1 81 ? -15.325 9.086 13.701 1.00 86.94 81 ILE A N 1
ATOM 619 C CA . ILE A 1 81 ? -16.658 9.635 13.995 1.00 86.94 81 ILE A CA 1
ATOM 620 C C . ILE A 1 81 ? -17.233 8.979 15.252 1.00 86.94 81 ILE A C 1
ATOM 622 O O . ILE A 1 81 ? -17.737 9.682 16.123 1.00 86.94 81 ILE A O 1
ATOM 626 N N . ILE A 1 82 ? -17.113 7.657 15.380 1.00 84.19 82 ILE A N 1
ATOM 627 C CA . ILE A 1 82 ? -17.630 6.926 16.543 1.00 84.19 82 ILE A CA 1
ATOM 628 C C . ILE A 1 82 ? -16.822 7.275 17.794 1.00 84.19 82 ILE A C 1
ATOM 630 O O . ILE A 1 82 ? -17.415 7.566 18.825 1.00 84.19 82 ILE A O 1
ATOM 634 N N . ILE A 1 83 ? -15.490 7.357 17.696 1.00 83.75 83 ILE A N 1
ATOM 635 C CA . ILE A 1 83 ? -14.641 7.858 18.792 1.00 83.75 83 ILE A CA 1
ATOM 636 C C . ILE A 1 83 ? -15.075 9.264 19.221 1.00 83.75 83 ILE A C 1
ATOM 638 O O . ILE A 1 83 ? -15.083 9.554 20.405 1.00 83.75 83 ILE A O 1
ATOM 642 N N . SER A 1 84 ? -15.460 10.134 18.283 1.00 84.44 84 SER A N 1
ATOM 643 C CA . SER A 1 84 ? -15.908 11.497 18.610 1.00 84.44 84 SER A CA 1
ATOM 644 C C . SER A 1 84 ? -17.284 11.532 19.288 1.00 84.44 84 SER A C 1
ATOM 646 O O . SER A 1 84 ? -17.608 12.505 19.962 1.00 84.44 84 SER A O 1
ATOM 648 N N . GLN A 1 85 ? -18.110 10.505 19.072 1.00 81.31 85 GLN A N 1
ATOM 649 C CA . GLN A 1 85 ? -19.433 10.360 19.686 1.00 81.31 85 GLN A CA 1
ATOM 650 C C . GLN A 1 85 ? -19.371 9.690 21.063 1.00 81.31 85 GLN A C 1
ATOM 652 O O . GLN A 1 85 ? -20.248 9.936 21.884 1.00 81.31 85 GLN A O 1
ATOM 657 N N . LEU A 1 86 ? -18.354 8.860 21.301 1.00 73.88 86 LEU A N 1
ATOM 658 C CA . LEU A 1 86 ? -18.064 8.231 22.586 1.00 73.88 86 LEU A CA 1
ATOM 659 C C . LEU A 1 86 ? -17.244 9.209 23.434 1.00 73.88 86 LEU A C 1
ATOM 661 O O . LEU A 1 86 ? -16.097 9.505 23.110 1.00 73.88 86 LEU A O 1
ATOM 665 N N . GLY A 1 87 ? -17.811 9.740 24.513 1.00 66.19 87 GLY A N 1
ATOM 666 C CA . GLY A 1 87 ? -17.073 10.632 25.413 1.00 66.19 87 GLY A CA 1
ATOM 667 C C . GLY A 1 87 ? -15.893 9.947 26.130 1.00 66.19 87 GLY A C 1
ATOM 668 O O . GLY A 1 87 ? -15.666 8.742 26.014 1.00 66.19 87 GLY A O 1
ATOM 669 N N . GLU A 1 88 ? -15.146 10.705 26.945 1.00 57.38 88 GLU A N 1
ATOM 670 C CA . GLU A 1 88 ? -13.962 10.192 27.667 1.00 57.38 88 GLU A CA 1
ATOM 671 C C . GLU A 1 88 ? -14.263 9.145 28.766 1.00 57.38 88 GLU A C 1
ATOM 673 O O . GLU A 1 88 ? -13.333 8.497 29.248 1.00 57.38 88 GLU A O 1
ATOM 678 N N . SER A 1 89 ? -15.516 8.920 29.189 1.00 51.50 89 SER A N 1
ATOM 679 C CA . SER A 1 89 ? -15.801 8.098 30.379 1.00 51.50 89 SER A CA 1
ATOM 680 C C . SER A 1 89 ? -16.665 6.860 30.117 1.00 51.50 89 SER A C 1
ATOM 682 O O . SER A 1 89 ? -17.883 6.854 30.248 1.00 51.50 89 SER A O 1
ATOM 684 N N . GLY A 1 90 ? -15.998 5.735 29.842 1.00 59.81 90 GLY A N 1
ATOM 685 C CA . GLY A 1 90 ? -16.572 4.389 30.000 1.00 59.81 90 GLY A CA 1
ATOM 686 C C . GLY A 1 90 ? -17.648 3.984 28.991 1.00 59.81 90 GLY A C 1
ATOM 687 O O . GLY A 1 90 ? -18.146 2.859 29.069 1.00 59.81 90 GLY A O 1
ATOM 688 N N . GLU A 1 91 ? -17.977 4.857 28.043 1.00 68.56 91 GLU A N 1
ATOM 689 C CA . GLU A 1 91 ? -18.832 4.531 26.914 1.00 68.56 91 GLU A CA 1
ATOM 690 C C . GLU A 1 91 ? -18.111 3.569 25.971 1.00 68.56 91 GLU A C 1
ATOM 692 O O . GLU A 1 91 ? -16.893 3.617 25.760 1.00 68.56 91 GLU A O 1
ATOM 697 N N . VAL A 1 92 ? -18.885 2.642 25.430 1.00 74.12 92 VAL A N 1
ATOM 698 C CA . VAL A 1 92 ? -18.415 1.670 24.451 1.00 74.12 92 VAL A CA 1
ATOM 699 C C . VAL A 1 92 ? -19.206 1.893 23.177 1.00 74.12 92 VAL A C 1
ATOM 701 O O . VAL A 1 92 ? -20.356 2.315 23.237 1.00 74.12 92 VAL A O 1
ATOM 704 N N . GLY A 1 93 ? -18.602 1.647 22.024 1.00 75.62 93 GLY A N 1
ATOM 705 C CA . GLY A 1 93 ? -19.282 1.772 20.739 1.00 75.62 93 GLY A CA 1
ATOM 706 C C . GLY A 1 93 ? -19.252 0.474 19.961 1.00 75.62 93 GLY A C 1
ATOM 707 O O . GLY A 1 93 ? -18.418 -0.401 20.201 1.00 75.62 93 GLY A O 1
ATOM 708 N N . VAL A 1 94 ? -20.173 0.357 19.013 1.00 78.94 94 VAL A N 1
ATOM 709 C CA . VAL A 1 94 ? -20.203 -0.759 18.068 1.00 78.94 94 VAL A CA 1
ATOM 710 C C . VAL A 1 94 ? -19.334 -0.397 16.871 1.00 78.94 94 VAL A C 1
ATOM 712 O O . VAL A 1 94 ? -19.506 0.667 16.279 1.00 78.94 94 VAL A O 1
ATOM 715 N N . LEU A 1 95 ? -18.404 -1.280 16.510 1.00 80.38 95 LEU A N 1
ATOM 716 C CA . LEU A 1 95 ? -17.613 -1.120 15.295 1.00 80.38 95 LEU A CA 1
ATOM 717 C C . LEU A 1 95 ? -18.497 -1.407 14.063 1.00 80.38 95 LEU A C 1
ATOM 719 O O . LEU A 1 95 ? -19.213 -2.411 14.060 1.00 80.38 95 LEU A O 1
ATOM 723 N N . PRO A 1 96 ? -18.457 -0.580 13.003 1.00 82.50 96 PRO A N 1
ATOM 724 C CA . PRO A 1 96 ? -19.181 -0.865 11.772 1.00 82.50 96 PRO A CA 1
ATOM 725 C C . PRO A 1 96 ? -18.676 -2.158 11.129 1.00 82.50 96 PRO A C 1
ATOM 727 O O . PRO A 1 96 ? -17.467 -2.362 11.011 1.00 82.50 96 PRO A O 1
ATOM 730 N N . ALA A 1 97 ? -19.598 -2.995 10.646 1.00 83.38 97 ALA A N 1
ATOM 731 C CA . ALA A 1 97 ? -19.259 -4.272 10.013 1.00 83.38 97 ALA A CA 1
ATOM 732 C C . ALA A 1 97 ? -18.305 -4.106 8.814 1.00 83.38 97 ALA A C 1
ATOM 734 O O . ALA A 1 97 ? -17.434 -4.942 8.593 1.00 83.38 97 ALA A O 1
ATOM 735 N N . GLU A 1 98 ? -18.429 -2.998 8.079 1.00 85.94 98 GLU A N 1
ATOM 736 C CA . GLU A 1 98 ? -17.559 -2.645 6.952 1.00 85.94 98 GLU A CA 1
ATOM 737 C C . GLU A 1 98 ? -16.076 -2.564 7.357 1.00 85.94 98 GLU A C 1
ATOM 739 O O . GLU A 1 98 ? -15.209 -3.086 6.658 1.00 85.94 98 GLU A O 1
ATOM 744 N N . VAL A 1 99 ? -15.781 -1.995 8.532 1.00 86.56 99 VAL A N 1
ATOM 745 C CA . VAL A 1 99 ? -14.409 -1.871 9.045 1.00 86.56 99 VAL A CA 1
ATOM 746 C C . VAL A 1 99 ? -13.860 -3.240 9.442 1.00 86.56 99 VAL A C 1
ATOM 748 O O . VAL A 1 99 ? -12.712 -3.559 9.139 1.00 86.56 99 VAL A O 1
ATOM 751 N N . THR A 1 100 ? -14.678 -4.083 10.079 1.00 85.69 100 THR A N 1
ATOM 752 C CA . THR A 1 100 ? -14.279 -5.447 10.456 1.00 85.69 100 THR A CA 1
ATOM 753 C C . THR A 1 100 ? -13.964 -6.303 9.229 1.00 85.69 100 THR A C 1
ATOM 755 O O . THR A 1 100 ? -12.964 -7.017 9.231 1.00 85.69 100 THR A O 1
ATOM 758 N N . HIS A 1 101 ? -14.773 -6.207 8.169 1.00 87.94 101 HIS A N 1
ATOM 759 C CA . HIS A 1 101 ? -14.505 -6.895 6.905 1.00 87.94 101 HIS A CA 1
ATOM 760 C C . HIS A 1 101 ? -13.208 -6.407 6.261 1.00 87.94 101 HIS A C 1
ATOM 762 O O . HIS A 1 101 ? -12.341 -7.220 5.952 1.00 87.94 101 HIS A O 1
ATOM 768 N N . TYR A 1 102 ? -13.019 -5.090 6.162 1.00 87.25 102 TYR A N 1
ATOM 769 C CA . TYR A 1 102 ? -11.810 -4.517 5.576 1.00 87.25 102 TYR A CA 1
ATOM 770 C C . TYR A 1 102 ? -10.528 -4.947 6.309 1.00 87.25 102 TYR A C 1
ATOM 772 O O . TYR A 1 102 ? -9.526 -5.271 5.669 1.00 87.25 102 TYR A O 1
ATOM 780 N N . LEU A 1 103 ? -10.555 -4.987 7.646 1.00 86.06 103 LEU A N 1
ATOM 781 C CA . LEU A 1 103 ? -9.419 -5.427 8.464 1.00 86.06 103 LEU A CA 1
ATOM 782 C C . LEU A 1 103 ? -9.100 -6.917 8.265 1.00 86.06 103 LEU A C 1
ATOM 784 O O . LEU A 1 103 ? -7.922 -7.273 8.194 1.00 86.06 103 LEU A O 1
ATOM 788 N N . ARG A 1 104 ? -10.125 -7.775 8.139 1.00 87.50 104 ARG A N 1
ATOM 789 C CA . ARG A 1 104 ? -9.948 -9.212 7.860 1.00 87.50 104 ARG A CA 1
ATOM 790 C C . ARG A 1 104 ? -9.384 -9.447 6.462 1.00 87.50 104 ARG A C 1
ATOM 792 O O . ARG A 1 104 ? -8.402 -10.168 6.320 1.00 87.50 104 ARG A O 1
ATOM 799 N N . ASP A 1 105 ? -9.959 -8.801 5.454 1.00 88.44 105 ASP A N 1
ATOM 800 C CA . ASP A 1 105 ? -9.579 -9.007 4.055 1.00 88.44 105 ASP A CA 1
ATOM 801 C C . ASP A 1 105 ? -8.134 -8.553 3.782 1.00 88.44 105 ASP A C 1
ATOM 803 O O . ASP A 1 105 ? -7.40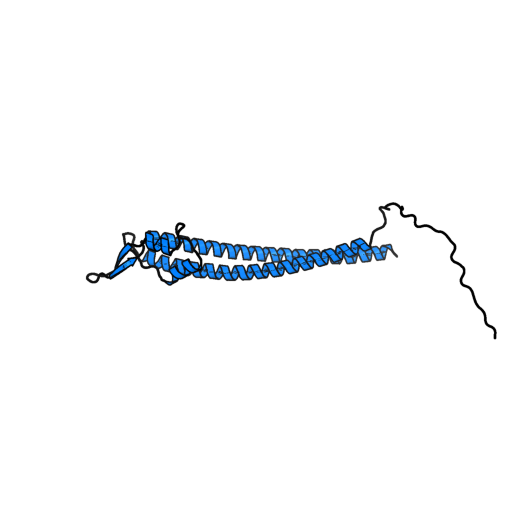8 -9.190 3.017 1.00 88.44 105 ASP A O 1
ATOM 807 N N . ASN A 1 106 ? -7.684 -7.488 4.455 1.00 84.62 106 ASN A N 1
ATOM 808 C CA . ASN A 1 106 ? -6.329 -6.947 4.309 1.00 84.62 106 ASN A CA 1
ATOM 809 C C . ASN A 1 106 ? -5.325 -7.485 5.346 1.00 84.62 106 ASN A C 1
ATOM 811 O O . ASN A 1 106 ? -4.172 -7.059 5.336 1.00 84.62 106 ASN A O 1
ATOM 815 N N . ASN A 1 107 ? -5.727 -8.422 6.218 1.00 85.25 107 ASN A N 1
ATOM 816 C CA . ASN A 1 107 ? -4.895 -8.984 7.294 1.00 85.25 107 ASN A CA 1
ATOM 817 C C . ASN A 1 107 ? -4.189 -7.913 8.151 1.00 85.25 107 ASN A C 1
ATOM 819 O O . ASN A 1 107 ? -3.017 -8.049 8.505 1.00 85.25 107 ASN A O 1
ATOM 823 N N . ILE A 1 108 ? -4.896 -6.828 8.470 1.00 85.62 108 ILE A N 1
ATOM 824 C CA . ILE A 1 108 ? -4.341 -5.739 9.277 1.00 85.62 108 ILE A CA 1
ATOM 825 C C . ILE A 1 108 ? -4.374 -6.166 10.745 1.00 85.62 108 ILE A C 1
ATOM 827 O O . ILE A 1 108 ? -5.440 -6.434 11.304 1.00 85.62 108 ILE A O 1
ATOM 831 N N . LEU A 1 109 ? -3.195 -6.224 11.364 1.00 85.69 109 LEU A N 1
ATOM 832 C CA . LEU A 1 109 ? -3.040 -6.527 12.783 1.00 85.69 109 LEU A CA 1
ATOM 833 C C . LEU A 1 109 ? -3.254 -5.259 13.614 1.00 85.69 109 LEU A C 1
ATOM 835 O O . LEU A 1 109 ? -2.741 -4.191 13.277 1.00 85.69 109 LEU A O 1
ATOM 839 N N . VAL A 1 110 ? -3.984 -5.392 14.715 1.00 85.19 110 VAL A N 1
ATOM 840 C CA . VAL A 1 110 ? -4.189 -4.332 15.708 1.00 85.19 110 VAL A CA 1
ATOM 841 C C . VAL A 1 110 ? -3.533 -4.805 16.995 1.00 85.19 110 VAL A C 1
ATOM 843 O O . VAL A 1 110 ? -3.873 -5.879 17.481 1.00 85.19 110 VAL A O 1
ATOM 846 N N . ASP A 1 111 ? -2.565 -4.045 17.512 1.00 81.00 111 ASP A N 1
ATOM 847 C CA . ASP A 1 111 ? -1.804 -4.401 18.720 1.00 81.00 111 ASP A CA 1
ATOM 848 C C . ASP A 1 111 ? -1.246 -5.845 18.679 1.00 81.00 111 ASP A C 1
ATOM 850 O O . ASP A 1 111 ? -1.355 -6.604 19.636 1.00 81.00 111 ASP A O 1
ATOM 854 N N . GLU A 1 112 ? -0.673 -6.233 17.529 1.00 83.50 112 GLU A N 1
ATOM 855 C CA . GLU A 1 112 ? -0.109 -7.572 17.238 1.00 83.50 112 GLU A CA 1
ATOM 856 C C . GLU A 1 112 ? -1.124 -8.730 17.187 1.00 83.50 112 GLU A C 1
ATOM 858 O O . GLU A 1 112 ? -0.742 -9.895 17.070 1.00 83.50 112 GLU A O 1
ATOM 863 N N . GLN A 1 113 ? -2.423 -8.431 17.203 1.00 87.25 113 GLN A N 1
ATOM 864 C CA . GLN A 1 113 ? -3.493 -9.423 17.176 1.00 87.25 113 GLN A CA 1
ATOM 865 C C . GLN A 1 113 ? -4.380 -9.277 15.936 1.00 87.25 113 GLN A C 1
ATOM 867 O O . GLN A 1 113 ? -4.464 -8.217 15.309 1.00 87.25 113 GLN A O 1
ATOM 872 N N . THR A 1 114 ? -5.066 -10.360 15.566 1.00 86.44 114 THR A N 1
ATOM 873 C CA . THR A 1 114 ? -6.124 -10.295 14.550 1.00 86.44 114 THR A CA 1
ATOM 874 C C . THR A 1 114 ? -7.323 -9.536 15.105 1.00 86.44 114 THR A C 1
ATOM 876 O O . THR A 1 114 ? -7.565 -9.533 16.312 1.00 86.44 114 THR A O 1
ATOM 879 N N . ILE A 1 115 ? -8.117 -8.923 14.224 1.00 84.00 115 ILE A N 1
ATOM 880 C CA . ILE A 1 115 ? -9.287 -8.147 14.653 1.00 84.00 115 ILE A CA 1
ATOM 881 C C . ILE A 1 115 ? -10.267 -8.977 15.492 1.00 84.00 115 ILE A C 1
ATOM 883 O O . ILE A 1 115 ? -10.847 -8.462 16.438 1.00 84.00 115 ILE A O 1
ATOM 887 N N . ASP A 1 116 ? -10.416 -10.267 15.199 1.00 83.88 116 ASP A N 1
ATOM 888 C CA . ASP A 1 116 ? -11.331 -11.144 15.932 1.00 83.88 116 ASP A CA 1
ATOM 889 C C . ASP A 1 116 ? -10.855 -11.412 17.361 1.00 83.88 116 ASP A C 1
ATOM 891 O O . ASP A 1 116 ? -11.655 -11.359 18.296 1.00 83.88 116 ASP A O 1
ATOM 895 N N . GLN A 1 117 ? -9.548 -11.629 17.532 1.00 85.06 117 GLN A N 1
ATOM 896 C CA . GLN A 1 117 ? -8.928 -11.781 18.845 1.00 85.06 117 GLN A CA 1
ATOM 897 C C . GLN A 1 117 ? -9.010 -10.466 19.630 1.00 85.06 117 GLN A C 1
ATOM 899 O O . GLN A 1 117 ? -9.459 -10.444 20.774 1.00 85.06 117 GLN A O 1
ATOM 904 N N . PHE A 1 118 ? -8.690 -9.353 18.969 1.00 84.12 118 PHE A N 1
ATOM 905 C CA . PHE A 1 118 ? -8.740 -8.022 19.559 1.00 84.12 118 PHE A CA 1
ATOM 906 C C . PHE A 1 118 ? -10.156 -7.637 20.021 1.00 84.12 118 PHE A C 1
ATOM 908 O O . PHE A 1 118 ? -10.324 -7.076 21.107 1.00 84.12 118 PHE A O 1
ATOM 915 N N . LEU A 1 119 ? -11.183 -7.949 19.219 1.00 84.06 119 LEU A N 1
ATOM 916 C CA . LEU A 1 119 ? -12.587 -7.708 19.562 1.00 84.06 119 LEU A CA 1
ATOM 917 C C . LEU A 1 119 ? -13.052 -8.588 20.721 1.00 84.06 119 LEU A C 1
ATOM 919 O O . LEU A 1 119 ? -13.844 -8.120 21.534 1.00 84.06 119 LEU A O 1
ATOM 923 N N . HIS A 1 120 ? -12.575 -9.830 20.810 1.00 81.94 120 HIS A N 1
ATOM 924 C CA . HIS A 1 120 ? -12.902 -10.725 21.915 1.00 81.94 120 HIS A CA 1
ATOM 925 C C . HIS A 1 120 ? -12.283 -10.243 23.236 1.00 81.94 120 HIS A C 1
ATOM 927 O O . HIS A 1 120 ? -12.973 -10.177 24.253 1.00 81.94 120 HIS A O 1
ATOM 933 N N . ASP A 1 121 ? -11.014 -9.834 23.213 1.00 82.81 121 ASP A N 1
ATOM 934 C CA . ASP A 1 121 ? -10.273 -9.437 24.415 1.00 82.81 121 ASP A CA 1
ATOM 935 C C . ASP A 1 121 ? -10.698 -8.050 24.937 1.00 82.81 121 ASP A C 1
ATOM 937 O O . ASP A 1 121 ? -10.656 -7.790 26.141 1.00 82.81 121 ASP A O 1
ATOM 941 N N . ASN A 1 122 ? -11.185 -7.175 24.049 1.00 80.00 122 ASN A N 1
ATOM 942 C CA . ASN A 1 122 ? -11.683 -5.835 24.384 1.00 80.00 122 ASN A CA 1
ATOM 943 C C . ASN A 1 122 ? -13.217 -5.729 24.395 1.00 80.00 122 ASN A C 1
ATOM 945 O O . ASN A 1 122 ? -13.755 -4.620 24.492 1.00 80.00 122 ASN A O 1
ATOM 949 N N . ALA A 1 123 ? -13.931 -6.855 24.303 1.00 79.81 123 ALA A N 1
ATOM 950 C CA . ALA A 1 123 ? -15.384 -6.886 24.375 1.00 79.81 123 ALA A CA 1
ATOM 951 C C . ALA A 1 123 ? -15.853 -6.385 25.744 1.00 79.81 123 ALA A C 1
ATOM 953 O O . ALA A 1 123 ? -15.599 -6.990 26.788 1.00 79.81 123 ALA A O 1
ATOM 954 N N . ARG A 1 124 ? -16.587 -5.273 25.747 1.00 75.69 124 ARG A N 1
ATOM 955 C CA . ARG A 1 124 ? -17.182 -4.701 26.950 1.00 75.69 124 ARG A CA 1
ATOM 956 C C . ARG A 1 124 ? -18.685 -4.599 26.776 1.00 75.69 124 ARG A C 1
ATOM 958 O O . ARG A 1 124 ? -19.205 -4.273 25.710 1.00 75.69 124 ARG A O 1
ATOM 965 N N . ILE A 1 125 ? -19.395 -4.881 27.859 1.00 71.75 125 ILE A N 1
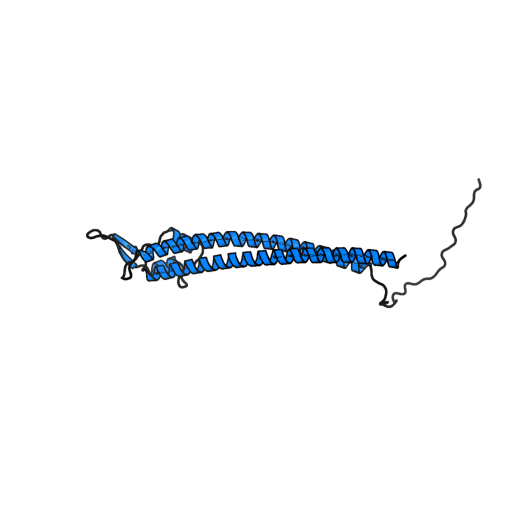ATOM 966 C CA . ILE A 1 125 ? -20.843 -4.737 27.889 1.00 71.75 125 ILE A CA 1
ATOM 967 C C . ILE A 1 125 ? -21.168 -3.250 28.000 1.00 71.75 125 ILE A C 1
ATOM 969 O O . ILE A 1 125 ? -20.877 -2.610 29.013 1.00 71.75 125 ILE A O 1
ATOM 973 N N . GLY A 1 126 ? -21.769 -2.722 26.941 1.00 66.69 126 GLY A N 1
ATOM 974 C CA . GLY A 1 126 ? -22.296 -1.373 26.874 1.00 66.69 126 GLY A CA 1
ATOM 975 C C . GLY A 1 126 ? -23.756 -1.309 27.264 1.00 66.69 126 GLY A C 1
ATOM 976 O O . GLY A 1 126 ? -24.522 -2.250 27.050 1.00 66.69 126 GLY A O 1
ATOM 977 N N . ARG A 1 127 ? -24.151 -0.160 27.809 1.00 64.38 127 ARG A N 1
ATOM 978 C CA . ARG A 1 127 ? -25.554 0.219 27.956 1.00 64.38 127 ARG A CA 1
ATOM 979 C C . ARG A 1 127 ? -25.788 1.443 27.088 1.00 64.38 127 ARG A C 1
ATO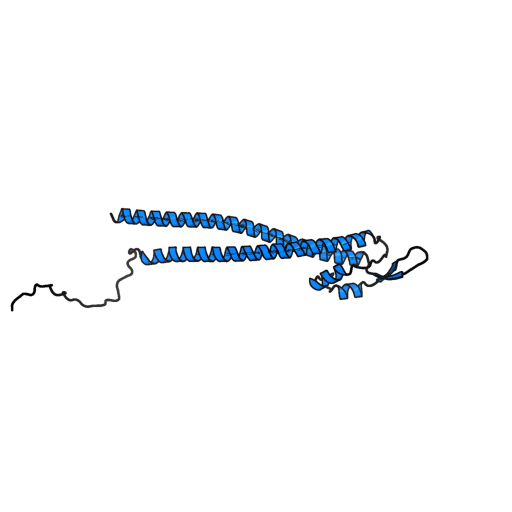M 981 O O . ARG A 1 127 ? -25.289 2.512 27.418 1.00 64.38 127 ARG A O 1
ATOM 988 N N . CYS A 1 128 ? -26.515 1.280 25.989 1.00 58.41 128 CYS A N 1
ATOM 989 C CA . CYS A 1 128 ? -27.014 2.403 25.202 1.00 58.41 128 CYS A CA 1
ATOM 990 C C . CYS A 1 128 ? -28.520 2.532 25.441 1.00 58.41 128 CYS A C 1
ATOM 992 O O . CYS A 1 128 ? -29.245 1.537 25.508 1.00 58.41 128 CYS A O 1
ATOM 994 N N . GLY A 1 129 ? -28.975 3.763 25.648 1.00 54.94 129 GLY A N 1
ATOM 995 C CA . GLY A 1 129 ? -30.355 4.044 26.017 1.00 54.94 129 GLY A CA 1
ATOM 996 C C . GLY A 1 129 ? -30.512 5.444 26.586 1.00 54.94 129 GLY A C 1
ATOM 997 O O . GLY A 1 129 ? -29.688 5.876 27.388 1.00 54.94 129 GLY A O 1
ATOM 998 N N . GLN A 1 130 ? -31.565 6.148 26.179 1.00 53.66 130 GLN A N 1
ATOM 999 C CA . GLN A 1 130 ? -32.066 7.300 26.930 1.00 53.66 130 GLN A CA 1
ATOM 1000 C C . GLN A 1 130 ? -33.006 6.796 28.037 1.00 53.66 130 GLN A C 1
ATOM 1002 O O . GLN A 1 130 ? -33.499 5.669 27.947 1.00 53.66 130 GLN A O 1
ATOM 1007 N N . GLU A 1 131 ? -33.185 7.594 29.098 1.00 42.66 131 GLU A N 1
ATOM 1008 C CA . GLU A 1 131 ? -33.887 7.227 30.341 1.00 42.66 131 GLU A CA 1
ATOM 1009 C C . GLU A 1 131 ? -35.070 6.260 30.113 1.00 42.66 131 GLU A C 1
ATOM 1011 O O . GLU A 1 131 ? -36.095 6.627 29.545 1.00 42.66 131 GLU A O 1
ATOM 1016 N N . GLY A 1 132 ? -34.920 5.002 30.557 1.00 54.12 132 GLY A N 1
ATOM 1017 C CA . GLY A 1 132 ? -36.003 4.008 30.607 1.00 54.12 132 GLY A CA 1
ATOM 1018 C C . GLY A 1 132 ? -35.929 2.824 29.629 1.00 54.12 132 GLY A C 1
ATOM 1019 O O . GLY A 1 132 ? -36.600 1.824 29.878 1.00 54.12 132 GLY A O 1
ATOM 1020 N N . GLN A 1 133 ? -35.095 2.853 28.581 1.00 57.53 133 GLN A N 1
ATOM 1021 C CA . GLN A 1 133 ? -34.836 1.691 27.707 1.00 57.53 133 GLN A CA 1
ATOM 1022 C C . GLN A 1 133 ? -33.334 1.461 27.545 1.00 57.53 133 GLN A C 1
ATOM 1024 O O . GLN A 1 133 ? -32.674 2.154 26.781 1.00 57.53 133 GLN A O 1
ATOM 1029 N N . PHE A 1 134 ? -32.797 0.464 28.249 1.00 59.72 134 PHE A N 1
ATOM 1030 C CA . PHE A 1 134 ? -31.404 0.046 28.108 1.00 59.72 134 PHE A CA 1
ATOM 1031 C C . PHE A 1 134 ? -31.319 -1.139 27.151 1.00 59.72 134 PHE A C 1
ATOM 1033 O O . PHE A 1 134 ? -31.766 -2.237 27.484 1.00 59.72 134 PHE A O 1
ATOM 1040 N N . HIS A 1 135 ? -30.715 -0.936 25.981 1.00 59.34 135 HIS A N 1
ATOM 1041 C CA . HIS A 1 135 ? -30.254 -2.047 25.162 1.00 59.34 135 HIS A CA 1
ATOM 1042 C C . HIS A 1 135 ? -28.864 -2.473 25.632 1.00 59.34 135 HIS A C 1
ATOM 1044 O O . HIS A 1 135 ? -27.945 -1.660 25.772 1.00 59.34 135 HIS A O 1
ATOM 1050 N N . LEU A 1 136 ? -28.732 -3.774 25.887 1.00 65.69 136 LEU A N 1
ATOM 1051 C CA . LEU A 1 136 ? -27.448 -4.409 26.123 1.00 65.69 136 LEU A CA 1
ATOM 1052 C C . LEU A 1 136 ? -26.791 -4.658 24.768 1.00 65.69 136 LEU A C 1
ATOM 1054 O O . LEU A 1 136 ? -27.379 -5.319 23.913 1.00 65.69 136 LEU A O 1
ATOM 1058 N N . PHE A 1 137 ? -25.579 -4.158 24.579 1.00 71.31 137 PHE A N 1
ATOM 1059 C CA . PHE A 1 137 ? -24.790 -4.474 23.395 1.00 71.31 137 PHE A CA 1
ATOM 1060 C C . PHE A 1 137 ? -23.346 -4.767 23.779 1.00 71.31 137 PHE A C 1
ATOM 1062 O O . PHE A 1 137 ? -22.855 -4.329 24.821 1.00 71.31 137 PHE A O 1
ATOM 1069 N N . ILE A 1 138 ? -22.671 -5.527 22.924 1.00 75.31 138 ILE A N 1
ATOM 1070 C CA . ILE A 1 138 ? -21.236 -5.763 23.034 1.00 75.31 138 ILE A CA 1
ATOM 1071 C C . ILE A 1 138 ? -20.553 -4.675 22.212 1.00 75.31 138 ILE A C 1
ATOM 1073 O O . ILE A 1 138 ? -20.743 -4.596 20.998 1.00 75.31 138 ILE A O 1
ATOM 1077 N N . GLY A 1 139 ? -19.817 -3.806 22.895 1.00 77.25 139 GLY A N 1
ATOM 1078 C CA . GLY A 1 139 ? -19.068 -2.712 22.296 1.00 77.25 139 GLY A CA 1
ATOM 1079 C C . GLY A 1 139 ? -17.605 -2.746 22.713 1.00 77.25 139 GLY A C 1
ATOM 1080 O O . GLY A 1 139 ? -17.214 -3.471 23.625 1.00 77.25 139 GLY A O 1
ATOM 1081 N N . ILE A 1 140 ? -16.797 -1.927 22.057 1.00 83.25 140 ILE A N 1
ATOM 1082 C CA . ILE A 1 140 ? -15.384 -1.715 22.383 1.00 83.25 140 ILE A CA 1
ATOM 1083 C C . ILE A 1 140 ? -15.186 -0.307 22.946 1.00 83.25 140 ILE A C 1
ATOM 1085 O O . ILE A 1 140 ? -15.931 0.615 22.608 1.00 83.25 140 ILE A O 1
ATOM 1089 N N . SER A 1 141 ? -14.208 -0.137 23.839 1.00 83.19 141 SER A N 1
ATOM 1090 C CA . SER A 1 141 ? -13.908 1.168 24.442 1.00 83.19 141 SER A CA 1
ATOM 1091 C C . SER A 1 141 ? -13.298 2.141 23.434 1.00 83.19 141 SER A C 1
ATOM 1093 O O . SER A 1 141 ? -12.659 1.734 22.462 1.00 83.19 141 SER A O 1
ATOM 1095 N N . ALA A 1 142 ? -13.416 3.441 23.719 1.00 81.12 142 ALA A N 1
ATOM 1096 C CA . ALA A 1 142 ? -12.791 4.494 22.917 1.00 81.12 142 ALA A CA 1
ATOM 1097 C C . ALA A 1 142 ? -11.275 4.277 22.732 1.00 81.12 142 ALA A C 1
ATOM 1099 O O . ALA A 1 142 ? -10.764 4.432 21.628 1.00 81.12 142 ALA A O 1
ATOM 1100 N N . SER A 1 143 ? -10.563 3.823 23.772 1.00 82.19 143 SER A N 1
ATOM 1101 C CA . SER A 1 143 ? -9.130 3.496 23.689 1.00 82.19 143 SER A CA 1
ATOM 1102 C C . SER A 1 143 ? -8.820 2.401 22.661 1.00 82.19 143 SER A C 1
ATOM 1104 O O . SER A 1 143 ? -7.894 2.547 21.871 1.00 82.19 143 SER A O 1
ATOM 1106 N N . ALA A 1 144 ? -9.623 1.335 22.623 1.00 84.56 144 ALA A N 1
ATOM 1107 C CA . ALA A 1 144 ? -9.453 0.241 21.672 1.00 84.56 144 ALA A CA 1
ATOM 1108 C C . ALA A 1 144 ? -9.786 0.690 20.239 1.00 84.56 144 ALA A C 1
ATOM 1110 O O . ALA A 1 144 ? -9.101 0.323 19.285 1.00 84.56 144 ALA A O 1
ATOM 1111 N N . MET A 1 145 ? -10.798 1.550 20.075 1.00 85.75 145 MET A N 1
ATOM 1112 C CA . MET A 1 145 ? -11.087 2.174 18.782 1.00 85.75 145 MET A CA 1
ATOM 1113 C C . MET A 1 145 ? -9.942 3.075 18.301 1.00 85.75 145 MET A C 1
ATOM 1115 O O . MET A 1 145 ? -9.670 3.116 17.102 1.00 85.75 145 MET A O 1
ATOM 1119 N N . VAL A 1 146 ? -9.239 3.765 19.206 1.00 88.50 146 VAL A N 1
ATOM 1120 C CA . VAL A 1 146 ? -8.045 4.556 18.866 1.00 88.50 146 VAL A CA 1
ATOM 1121 C C . VAL A 1 146 ? -6.911 3.661 18.359 1.00 88.50 146 VAL A C 1
ATOM 1123 O O . VAL A 1 146 ? -6.273 4.032 17.370 1.00 88.50 146 VAL A O 1
ATOM 1126 N N . SER A 1 147 ? -6.697 2.474 18.940 1.00 88.31 147 SER A N 1
ATOM 1127 C CA . SER A 1 147 ? -5.735 1.494 18.405 1.00 88.31 147 SER A CA 1
ATOM 1128 C C . SER A 1 147 ? -6.094 1.074 16.975 1.00 88.31 147 SER A C 1
ATOM 1130 O O . SER A 1 147 ? -5.253 1.145 16.079 1.00 88.31 147 SER A O 1
ATOM 1132 N N . ILE A 1 148 ? -7.366 0.731 16.723 1.00 89.56 148 ILE A N 1
ATOM 1133 C CA . ILE A 1 148 ? -7.853 0.368 15.379 1.00 89.56 148 ILE A CA 1
ATOM 1134 C C . ILE A 1 148 ? -7.654 1.528 14.391 1.00 89.56 148 ILE A C 1
ATOM 1136 O O . ILE A 1 148 ? -7.146 1.332 13.287 1.00 89.56 148 ILE A O 1
ATOM 1140 N N . ASN A 1 149 ? -8.020 2.750 14.785 1.00 90.69 149 ASN A N 1
ATOM 1141 C CA . ASN A 1 149 ? -7.850 3.948 13.961 1.00 90.69 149 ASN A CA 1
ATOM 1142 C C . ASN A 1 149 ? -6.370 4.209 13.641 1.00 90.69 149 ASN A C 1
ATOM 1144 O O . ASN A 1 149 ? -6.031 4.592 12.526 1.00 90.69 149 ASN A O 1
ATOM 1148 N N . THR A 1 150 ? -5.478 3.968 14.601 1.00 91.50 150 THR A N 1
ATOM 1149 C CA . THR A 1 150 ? -4.031 4.119 14.414 1.00 91.50 150 THR A CA 1
ATOM 1150 C C . THR A 1 150 ? -3.487 3.083 13.431 1.00 91.50 150 THR A C 1
ATOM 1152 O O . THR A 1 150 ? -2.728 3.445 12.534 1.00 91.50 150 THR A O 1
ATOM 1155 N N . ALA A 1 151 ? -3.922 1.823 13.523 1.00 90.56 151 ALA A N 1
ATOM 1156 C CA . ALA A 1 151 ? -3.544 0.778 12.571 1.00 90.56 151 ALA A CA 1
ATOM 1157 C C . ALA A 1 151 ? -4.036 1.081 11.139 1.00 90.56 151 ALA A C 1
ATOM 1159 O O . ALA A 1 151 ? -3.280 0.947 10.171 1.00 90.56 151 ALA A O 1
ATOM 1160 N N . LEU A 1 152 ? -5.277 1.561 10.994 1.00 90.75 152 LEU A N 1
ATOM 1161 C CA . LEU A 1 152 ? -5.844 1.964 9.701 1.00 90.75 152 LEU A CA 1
ATOM 1162 C C . LEU A 1 152 ? -5.113 3.170 9.099 1.00 90.75 152 LEU A C 1
ATOM 1164 O O . LEU A 1 152 ? -4.737 3.126 7.930 1.00 90.75 152 LEU A O 1
ATOM 1168 N N . LYS A 1 153 ? -4.846 4.211 9.897 1.00 91.56 153 LYS A N 1
ATOM 1169 C CA . LYS A 1 153 ? -4.067 5.381 9.460 1.00 91.56 153 LYS A CA 1
ATOM 1170 C C . LYS A 1 153 ? -2.633 5.017 9.095 1.00 91.56 153 LYS A C 1
ATOM 1172 O O . LYS A 1 153 ? -2.114 5.518 8.108 1.00 91.56 153 LYS A O 1
ATOM 1177 N N . SER A 1 154 ? -2.007 4.111 9.843 1.00 92.06 154 SER A N 1
ATOM 1178 C CA . SER A 1 154 ? -0.680 3.587 9.506 1.00 92.06 154 SER A CA 1
ATOM 1179 C C . SER A 1 154 ? -0.686 2.906 8.131 1.00 92.06 154 SER A C 1
ATOM 1181 O O . SER A 1 154 ? 0.174 3.178 7.293 1.00 92.06 154 SER A O 1
ATOM 1183 N N . THR A 1 155 ? -1.716 2.103 7.849 1.00 90.69 155 THR A N 1
ATOM 1184 C CA . THR A 1 155 ? -1.905 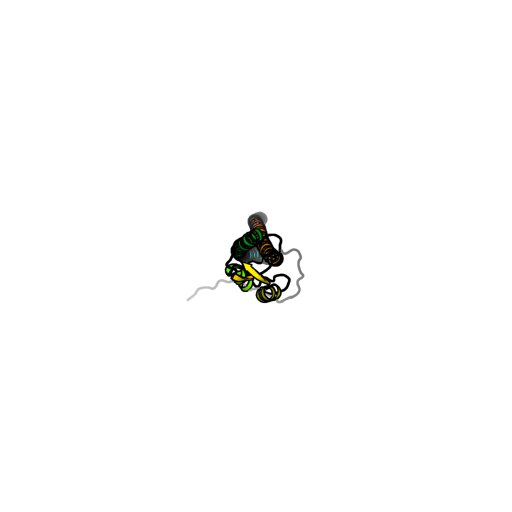1.456 6.540 1.00 90.69 155 THR A CA 1
ATOM 1185 C C . THR A 1 155 ? -2.157 2.480 5.423 1.00 90.69 155 THR A C 1
ATOM 1187 O O . THR A 1 155 ? -1.574 2.373 4.345 1.00 90.69 155 THR A O 1
ATOM 1190 N N . GLU A 1 156 ? -2.980 3.505 5.672 1.00 91.88 156 GLU A N 1
ATOM 1191 C CA . GLU A 1 156 ? -3.206 4.630 4.749 1.00 91.88 156 GLU A CA 1
ATOM 1192 C C . GLU A 1 156 ? -1.897 5.357 4.413 1.00 91.88 156 GLU A C 1
ATOM 1194 O O . GLU A 1 156 ? -1.608 5.607 3.238 1.00 91.88 156 GLU A O 1
ATOM 1199 N N . THR A 1 157 ? -1.101 5.689 5.433 1.00 92.44 157 THR A N 1
ATOM 1200 C CA . THR A 1 157 ? 0.199 6.346 5.269 1.00 92.44 157 THR A CA 1
ATOM 1201 C C . THR A 1 157 ? 1.140 5.469 4.453 1.00 92.44 157 THR A C 1
ATOM 1203 O O . THR A 1 157 ? 1.666 5.926 3.443 1.00 92.44 157 THR A O 1
ATOM 1206 N N . GLN A 1 158 ? 1.262 4.183 4.789 1.00 91.12 158 GLN A N 1
ATOM 1207 C CA . GLN A 1 158 ? 2.111 3.249 4.051 1.00 91.12 158 GLN A CA 1
ATOM 1208 C C . GLN A 1 158 ? 1.711 3.135 2.569 1.00 91.12 158 GLN A C 1
ATOM 1210 O O . GLN A 1 158 ? 2.567 3.135 1.677 1.00 91.12 158 GLN A O 1
ATOM 1215 N N . ALA A 1 159 ? 0.410 3.052 2.286 1.00 91.19 159 ALA A N 1
ATOM 1216 C CA . ALA A 1 159 ? -0.100 2.992 0.922 1.00 91.19 159 ALA A CA 1
ATOM 1217 C C . ALA A 1 159 ? 0.161 4.306 0.159 1.00 91.19 159 ALA A C 1
ATOM 1219 O O . ALA A 1 159 ? 0.596 4.286 -0.998 1.00 91.19 159 ALA A O 1
ATOM 1220 N N . SER A 1 160 ? -0.017 5.452 0.821 1.00 92.06 160 SER A N 1
ATOM 1221 C CA . SER A 1 160 ? 0.277 6.781 0.267 1.00 92.06 160 SER A CA 1
ATOM 1222 C C . SER A 1 160 ? 1.764 6.961 -0.049 1.00 92.06 160 SER A C 1
ATOM 1224 O O . SER A 1 160 ? 2.114 7.430 -1.135 1.00 92.06 160 SER A O 1
ATOM 1226 N N . ASP A 1 161 ? 2.647 6.504 0.835 1.00 91.62 161 ASP A N 1
ATOM 1227 C CA . ASP A 1 161 ? 4.098 6.541 0.643 1.00 91.62 161 ASP A CA 1
ATOM 1228 C C . ASP A 1 161 ? 4.527 5.661 -0.541 1.00 91.62 161 ASP A C 1
ATOM 1230 O O . ASP A 1 161 ? 5.384 6.035 -1.348 1.00 91.62 161 ASP A O 1
ATOM 1234 N N . SER A 1 162 ? 3.874 4.509 -0.720 1.00 88.81 162 SER A N 1
ATOM 1235 C CA . SER A 1 162 ? 4.078 3.620 -1.871 1.00 88.81 162 SER A CA 1
ATOM 1236 C C . SER A 1 162 ? 3.681 4.284 -3.200 1.00 88.81 162 SER A C 1
ATOM 1238 O O . SER A 1 162 ? 4.395 4.148 -4.204 1.00 88.81 162 SER A O 1
ATOM 1240 N N . VAL A 1 163 ? 2.582 5.053 -3.215 1.00 90.19 163 VAL A N 1
ATOM 1241 C CA . VAL A 1 163 ? 2.152 5.867 -4.368 1.00 90.19 163 VAL A CA 1
ATOM 1242 C C . VAL A 1 163 ? 3.168 6.968 -4.672 1.00 90.19 163 VAL A C 1
ATOM 1244 O O . VAL A 1 163 ? 3.625 7.066 -5.813 1.00 90.19 163 VAL A O 1
ATOM 1247 N N . GLN A 1 164 ? 3.582 7.747 -3.668 1.00 91.75 164 GLN A N 1
ATOM 1248 C CA . GLN A 1 164 ? 4.568 8.821 -3.836 1.00 91.75 164 GLN A CA 1
ATOM 1249 C C . GLN A 1 164 ? 5.910 8.285 -4.355 1.00 91.75 164 GLN A C 1
ATOM 1251 O O . GLN A 1 164 ? 6.471 8.809 -5.320 1.00 91.75 164 GLN A O 1
ATOM 1256 N N . CYS A 1 165 ? 6.392 7.180 -3.783 1.00 88.56 165 CYS A N 1
ATOM 1257 C CA . CYS A 1 165 ? 7.608 6.509 -4.231 1.00 88.56 165 CYS A CA 1
ATOM 1258 C C . CYS A 1 165 ? 7.487 6.020 -5.684 1.00 88.56 165 CYS A C 1
ATOM 1260 O O . CYS A 1 165 ? 8.438 6.113 -6.465 1.00 88.56 165 CYS A O 1
ATOM 1262 N N . SER A 1 166 ? 6.315 5.510 -6.074 1.00 86.81 166 SER A N 1
ATOM 1263 C CA . SER A 1 166 ? 6.062 5.069 -7.449 1.00 86.81 166 SER A CA 1
ATOM 1264 C C . SER A 1 166 ? 6.068 6.242 -8.435 1.00 86.81 166 SER A C 1
ATOM 1266 O O . SER A 1 166 ? 6.669 6.120 -9.500 1.00 86.81 166 SER A O 1
ATOM 1268 N N . GLN A 1 167 ? 5.506 7.397 -8.066 1.00 86.88 167 GLN A N 1
ATOM 1269 C CA . GLN A 1 167 ? 5.555 8.617 -8.883 1.00 86.88 167 GLN A CA 1
ATOM 1270 C C . GLN A 1 167 ? 6.983 9.147 -9.063 1.00 86.88 167 GLN A C 1
ATOM 1272 O O . GLN A 1 167 ? 7.392 9.447 -10.184 1.00 86.88 167 GLN A O 1
ATOM 1277 N N . GLN A 1 168 ? 7.774 9.211 -7.988 1.00 89.94 168 GLN A N 1
ATOM 1278 C CA . GLN A 1 168 ? 9.175 9.646 -8.058 1.00 89.94 168 GLN A CA 1
ATOM 1279 C C . GLN A 1 168 ? 10.008 8.746 -8.974 1.00 89.94 168 GLN A C 1
ATOM 1281 O O . GLN A 1 168 ? 10.762 9.234 -9.815 1.00 89.94 168 GLN A O 1
ATOM 1286 N N . LYS A 1 169 ? 9.832 7.426 -8.858 1.00 88.31 169 LYS A N 1
ATOM 1287 C CA . LYS A 1 169 ? 10.516 6.453 -9.717 1.00 88.31 169 LYS A CA 1
ATOM 1288 C C . LYS A 1 169 ? 10.120 6.599 -11.186 1.00 88.31 169 LYS A C 1
ATOM 1290 O O . LYS A 1 169 ? 10.990 6.485 -12.038 1.00 88.31 169 LYS A O 1
ATOM 1295 N N . LEU A 1 170 ? 8.853 6.893 -11.493 1.00 87.69 170 LEU A N 1
ATOM 1296 C CA . LEU A 1 170 ? 8.404 7.162 -12.867 1.00 87.69 170 LEU A CA 1
ATOM 1297 C C . LEU A 1 170 ? 9.009 8.455 -13.439 1.00 87.69 170 LEU A C 1
ATOM 1299 O O . LEU A 1 170 ? 9.404 8.479 -14.603 1.00 87.69 170 LEU A O 1
ATOM 1303 N N . MET A 1 171 ? 9.132 9.516 -12.634 1.00 87.44 171 MET A N 1
ATOM 1304 C CA . MET A 1 171 ? 9.822 10.739 -13.068 1.00 87.44 171 MET A CA 1
ATOM 1305 C C . MET A 1 171 ? 11.305 10.484 -13.350 1.00 87.44 171 MET A C 1
ATOM 1307 O O . MET A 1 171 ? 11.822 10.928 -14.375 1.00 87.44 171 MET A O 1
ATOM 1311 N N . GLN A 1 172 ? 11.976 9.739 -12.468 1.00 88.25 172 GLN A N 1
ATOM 1312 C CA . GLN A 1 172 ? 13.366 9.339 -12.669 1.00 88.25 172 GLN A CA 1
ATOM 1313 C C . GLN A 1 172 ? 13.516 8.495 -13.942 1.00 88.25 172 GLN A C 1
ATOM 1315 O O . GLN A 1 172 ? 14.383 8.776 -14.763 1.00 88.25 172 GLN A O 1
ATOM 1320 N N . LEU A 1 173 ? 12.600 7.551 -14.167 1.00 83.56 173 LEU A N 1
ATOM 1321 C CA . LEU A 1 173 ? 12.566 6.720 -15.368 1.00 83.56 173 LEU A CA 1
ATOM 1322 C C . LEU A 1 173 ? 12.468 7.555 -16.656 1.00 83.56 173 LEU A C 1
ATOM 1324 O O . LEU A 1 173 ? 13.203 7.311 -17.607 1.00 83.56 173 LEU A O 1
ATOM 1328 N N . MET A 1 174 ? 11.604 8.572 -16.687 1.00 85.19 174 MET A N 1
ATOM 1329 C CA . MET A 1 174 ? 11.479 9.473 -17.843 1.00 85.19 174 MET A CA 1
ATOM 1330 C C . MET A 1 174 ? 12.748 10.298 -18.084 1.00 85.19 174 MET A C 1
ATOM 1332 O O . MET A 1 174 ? 13.142 10.522 -19.232 1.00 85.19 174 MET A O 1
ATOM 1336 N N . LYS A 1 175 ? 13.413 10.737 -17.010 1.00 88.31 175 LYS A N 1
ATOM 1337 C CA . LYS A 1 175 ? 14.702 11.431 -17.104 1.00 88.31 175 LYS A CA 1
ATOM 1338 C C . LYS A 1 175 ? 15.780 10.514 -17.689 1.00 88.31 175 LYS A C 1
ATOM 1340 O O . LYS A 1 175 ? 16.516 10.937 -18.585 1.00 88.31 175 LYS A O 1
ATOM 1345 N N . ASP A 1 176 ? 15.845 9.272 -17.224 1.00 83.00 176 ASP A N 1
ATOM 1346 C CA . ASP A 1 176 ? 16.816 8.282 -17.691 1.00 83.00 176 ASP A CA 1
ATOM 1347 C C . ASP A 1 176 ? 16.557 7.896 -19.154 1.00 83.00 176 ASP A C 1
ATOM 1349 O O . ASP A 1 176 ? 17.496 7.809 -19.942 1.00 83.00 176 ASP A O 1
ATOM 1353 N N . PHE A 1 177 ? 15.290 7.797 -19.565 1.00 81.44 177 PHE A N 1
ATOM 1354 C CA . PHE A 1 177 ? 14.902 7.535 -20.952 1.00 81.44 177 PHE A CA 1
ATOM 1355 C C . PHE A 1 177 ? 15.314 8.659 -21.915 1.00 81.44 177 PHE A C 1
ATOM 1357 O O . PHE A 1 177 ? 15.948 8.404 -22.938 1.00 81.44 177 PHE A O 1
ATOM 1364 N N . ASN A 1 178 ? 15.024 9.919 -21.581 1.00 85.38 178 ASN A N 1
ATOM 1365 C CA . ASN A 1 178 ? 15.430 11.059 -22.414 1.00 85.38 178 ASN A CA 1
ATOM 1366 C C . ASN A 1 178 ? 16.962 11.205 -22.484 1.00 85.38 178 ASN A C 1
ATOM 1368 O O . ASN A 1 178 ? 17.517 11.594 -23.517 1.00 85.38 178 ASN A O 1
ATOM 1372 N N . THR A 1 179 ? 17.658 10.839 -21.404 1.00 86.81 179 THR A N 1
ATOM 1373 C CA . THR A 1 179 ? 19.123 10.764 -21.383 1.00 86.81 179 THR A CA 1
ATOM 1374 C C . THR A 1 179 ? 19.624 9.645 -22.300 1.00 86.81 179 THR A C 1
ATOM 1376 O O . THR A 1 179 ? 20.506 9.884 -23.121 1.00 86.81 179 THR A O 1
ATOM 1379 N N . ALA A 1 180 ? 19.022 8.454 -22.247 1.00 76.25 180 ALA A N 1
ATOM 1380 C CA . ALA A 1 180 ? 19.364 7.332 -23.118 1.00 76.25 180 ALA A CA 1
ATOM 1381 C C . ALA A 1 180 ? 19.121 7.641 -24.606 1.00 76.25 180 ALA A C 1
ATOM 1383 O O . ALA A 1 180 ? 19.965 7.309 -25.439 1.00 76.25 180 ALA A O 1
ATOM 1384 N N . LEU A 1 181 ? 18.035 8.343 -24.956 1.00 81.06 181 LEU A N 1
ATOM 1385 C CA . LEU A 1 181 ? 17.798 8.819 -26.327 1.00 81.06 181 LEU A CA 1
ATOM 1386 C C . LEU A 1 181 ? 18.890 9.787 -26.795 1.00 81.06 181 LEU A C 1
ATOM 1388 O O . LEU A 1 181 ? 19.374 9.687 -27.921 1.00 81.06 181 LEU A O 1
ATOM 1392 N N . THR A 1 182 ? 19.326 10.690 -25.918 1.00 87.94 182 THR A N 1
ATOM 1393 C CA . THR A 1 182 ? 20.435 11.607 -26.211 1.00 87.94 182 THR A CA 1
ATOM 1394 C C . THR A 1 182 ? 21.738 10.839 -26.446 1.00 87.94 182 THR A C 1
ATOM 1396 O O . THR A 1 182 ? 22.435 11.088 -27.427 1.00 87.94 182 THR A O 1
ATOM 1399 N N . VAL A 1 183 ? 22.046 9.855 -25.595 1.00 81.50 183 VAL A N 1
ATOM 1400 C CA . VAL A 1 183 ? 23.223 8.983 -25.745 1.00 81.50 183 VAL A CA 1
ATOM 1401 C C . VAL A 1 183 ? 23.150 8.173 -27.042 1.00 81.50 183 VAL A C 1
ATOM 1403 O O . VAL A 1 183 ? 24.145 8.082 -27.754 1.00 81.50 183 VAL A O 1
ATOM 1406 N N . THR A 1 184 ? 21.977 7.647 -27.394 1.00 76.50 184 THR A N 1
ATOM 1407 C CA . THR A 1 184 ? 21.759 6.882 -28.632 1.00 76.50 184 THR A CA 1
ATOM 1408 C C . THR A 1 184 ? 22.032 7.742 -29.861 1.00 76.50 184 THR A C 1
ATOM 1410 O O . THR A 1 184 ? 22.786 7.338 -30.745 1.00 76.50 184 THR A O 1
ATOM 1413 N N . ASN A 1 185 ? 21.496 8.965 -29.885 1.00 83.12 185 ASN A N 1
ATOM 1414 C CA . ASN A 1 185 ? 21.755 9.918 -30.963 1.00 83.12 185 ASN A CA 1
ATOM 1415 C C . ASN A 1 185 ? 23.245 10.279 -31.051 1.00 83.12 185 ASN A C 1
ATOM 1417 O O . ASN A 1 185 ? 23.793 10.372 -32.148 1.00 83.12 185 ASN A O 1
ATOM 1421 N N . ASN A 1 186 ? 23.932 10.420 -29.914 1.00 81.62 186 ASN A N 1
ATOM 1422 C CA . ASN A 1 186 ? 25.373 10.670 -29.886 1.00 81.62 186 ASN A CA 1
ATOM 1423 C C . ASN A 1 186 ? 26.180 9.487 -30.440 1.00 81.62 186 ASN A C 1
ATOM 1425 O O . ASN A 1 186 ? 27.086 9.705 -31.239 1.00 81.62 186 ASN A O 1
ATOM 1429 N N . VAL A 1 187 ? 25.832 8.246 -30.084 1.00 77.31 187 VAL A N 1
ATOM 1430 C CA . VAL A 1 187 ? 26.472 7.032 -30.622 1.00 77.31 187 VAL A CA 1
ATOM 1431 C C . VAL A 1 187 ? 26.210 6.894 -32.121 1.00 77.31 187 VAL A C 1
ATOM 1433 O O . VAL A 1 187 ? 27.125 6.587 -32.879 1.00 77.31 187 VAL A O 1
ATOM 1436 N N . GLN A 1 188 ? 24.991 7.176 -32.583 1.00 79.00 188 GLN A N 1
ATOM 1437 C CA . GLN A 1 188 ? 24.661 7.150 -34.007 1.00 79.00 188 GLN A CA 1
ATOM 1438 C C . GLN A 1 188 ? 25.445 8.212 -34.788 1.00 79.00 188 GLN A C 1
ATOM 1440 O O . GLN A 1 188 ? 26.015 7.909 -35.836 1.00 79.00 188 GLN A O 1
ATOM 1445 N N . ASN A 1 189 ? 25.537 9.433 -34.257 1.00 81.81 189 ASN A N 1
ATOM 1446 C CA . ASN A 1 189 ? 26.334 10.503 -34.852 1.00 81.81 189 ASN A CA 1
ATOM 1447 C C . ASN A 1 189 ? 27.829 10.169 -34.851 1.00 81.81 189 ASN A C 1
ATOM 1449 O O . ASN A 1 189 ? 28.499 10.407 -35.854 1.00 81.81 189 ASN A O 1
ATOM 1453 N N . MET A 1 190 ? 28.343 9.569 -33.773 1.00 75.19 190 MET A N 1
ATOM 1454 C CA . MET A 1 190 ? 29.712 9.059 -33.722 1.00 75.19 190 MET A CA 1
ATOM 1455 C C . MET A 1 190 ? 29.945 7.977 -34.773 1.00 75.19 190 MET A C 1
ATOM 1457 O O . MET A 1 190 ? 30.932 8.058 -35.489 1.00 75.19 190 MET A O 1
ATOM 1461 N N . ASN A 1 191 ? 29.034 7.018 -34.947 1.00 71.12 191 ASN A N 1
ATOM 1462 C CA . ASN A 1 191 ? 29.173 5.981 -35.972 1.00 71.12 191 ASN A CA 1
ATOM 1463 C C . ASN A 1 191 ? 29.197 6.573 -37.385 1.00 71.12 191 ASN A C 1
ATOM 1465 O O . ASN A 1 191 ? 30.031 6.192 -38.201 1.00 71.12 191 ASN A O 1
ATOM 1469 N N . VAL A 1 192 ? 28.325 7.542 -37.672 1.00 78.06 192 VAL A N 1
ATOM 1470 C CA . VAL A 1 192 ? 28.318 8.246 -38.962 1.00 78.06 192 VAL A CA 1
ATOM 1471 C C . VAL A 1 192 ? 29.614 9.035 -39.169 1.00 78.06 192 VAL A C 1
ATOM 1473 O O . VAL A 1 192 ? 30.174 9.013 -40.264 1.00 78.06 192 VAL A O 1
ATOM 1476 N N . ALA A 1 193 ? 30.111 9.720 -38.138 1.00 73.06 193 ALA A N 1
ATOM 1477 C CA . ALA A 1 193 ? 31.361 10.472 -38.199 1.00 73.06 193 ALA A CA 1
ATOM 1478 C C . ALA A 1 193 ? 32.581 9.556 -38.379 1.00 73.06 193 ALA A C 1
ATOM 1480 O O . ALA A 1 193 ? 33.439 9.852 -39.206 1.00 73.06 193 ALA A O 1
ATOM 1481 N N . THR A 1 194 ? 32.636 8.425 -37.673 1.00 68.81 194 THR A N 1
ATOM 1482 C CA . THR A 1 194 ? 33.699 7.424 -37.810 1.00 68.81 194 THR A CA 1
ATOM 1483 C C . THR A 1 194 ? 33.687 6.802 -39.201 1.00 68.81 194 THR A C 1
ATOM 1485 O O . THR A 1 194 ? 34.735 6.740 -39.832 1.00 68.81 194 THR A O 1
ATOM 1488 N N . VAL A 1 195 ? 32.520 6.424 -39.739 1.00 69.12 195 VAL A N 1
ATOM 1489 C CA . VAL A 1 195 ? 32.415 5.906 -41.115 1.00 69.12 195 VAL A CA 1
ATOM 1490 C C . VAL A 1 195 ? 32.881 6.949 -42.133 1.00 69.12 195 VAL A C 1
ATOM 1492 O O . VAL A 1 195 ? 33.674 6.619 -43.010 1.00 69.12 195 VAL A O 1
ATOM 1495 N N . LYS A 1 196 ? 32.482 8.219 -41.979 1.00 75.69 196 LYS A N 1
ATOM 1496 C CA . LYS A 1 196 ? 32.976 9.315 -42.832 1.00 75.69 196 LYS A CA 1
ATOM 1497 C C . LYS A 1 196 ? 34.484 9.554 -42.691 1.00 75.69 196 LYS A C 1
ATOM 1499 O O . LYS A 1 196 ? 35.145 9.831 -43.684 1.00 75.69 196 LYS A O 1
ATOM 1504 N N . SER A 1 197 ? 35.042 9.460 -41.484 1.00 66.25 197 SER A N 1
ATOM 1505 C CA . SER A 1 197 ? 36.487 9.593 -41.247 1.00 66.25 197 SER A CA 1
ATOM 1506 C C . SER A 1 197 ? 37.271 8.445 -41.881 1.00 66.25 197 SER A C 1
ATOM 1508 O O . SER A 1 197 ? 38.336 8.677 -42.445 1.00 66.25 197 SER A O 1
ATOM 1510 N N . ILE A 1 198 ? 36.742 7.220 -41.815 1.00 64.00 198 ILE A N 1
ATOM 1511 C CA . ILE A 1 198 ? 37.314 6.047 -42.481 1.00 64.00 198 ILE A CA 1
ATOM 1512 C C . ILE A 1 198 ? 37.266 6.249 -44.000 1.00 64.00 198 ILE A C 1
ATOM 1514 O O . ILE A 1 198 ? 38.284 6.092 -44.664 1.00 64.00 198 ILE A O 1
ATOM 1518 N N . GLU A 1 199 ? 36.135 6.699 -44.545 1.00 61.34 199 GLU A N 1
ATOM 1519 C CA . GLU A 1 199 ? 35.987 7.006 -45.972 1.00 61.34 199 GLU A CA 1
ATOM 1520 C C . GLU A 1 199 ? 36.969 8.093 -46.443 1.00 61.34 199 GLU A C 1
ATOM 1522 O O . GLU A 1 199 ? 37.570 7.964 -47.506 1.00 61.34 199 GLU A O 1
ATOM 1527 N N . HIS A 1 200 ? 37.196 9.130 -45.633 1.00 68.00 200 HIS A N 1
ATOM 1528 C CA . HIS A 1 200 ? 38.187 10.166 -45.927 1.00 68.00 200 HIS A CA 1
ATOM 1529 C C . HIS A 1 200 ? 39.635 9.663 -45.823 1.00 68.00 200 HIS A C 1
ATOM 1531 O O . HIS A 1 200 ? 40.487 10.155 -46.547 1.00 68.00 200 HIS A O 1
ATOM 1537 N N . SER A 1 201 ? 39.918 8.694 -44.947 1.00 61.53 201 SER A N 1
ATOM 1538 C CA . SER A 1 201 ? 41.254 8.093 -44.801 1.00 61.53 201 SER A CA 1
ATOM 1539 C C . SER A 1 201 ? 41.605 7.051 -45.869 1.00 61.53 201 SER A C 1
ATOM 1541 O O . SER A 1 201 ? 42.780 6.777 -46.085 1.00 61.53 201 SER A O 1
ATOM 1543 N N . ILE A 1 202 ? 40.598 6.445 -46.509 1.00 54.34 202 ILE A N 1
ATOM 1544 C CA . ILE A 1 202 ? 40.769 5.437 -47.570 1.00 54.34 202 ILE A CA 1
ATOM 1545 C C . ILE A 1 202 ? 40.978 6.097 -48.944 1.00 54.34 202 ILE A C 1
ATOM 1547 O O . ILE A 1 202 ? 41.473 5.452 -49.870 1.00 54.34 202 ILE A O 1
ATOM 1551 N N . ARG A 1 203 ? 40.590 7.365 -49.087 1.00 49.50 203 ARG A N 1
ATOM 1552 C CA . ARG A 1 203 ? 40.694 8.142 -50.324 1.00 49.50 203 ARG A CA 1
ATOM 1553 C C . ARG A 1 203 ? 42.008 8.905 -50.413 1.00 49.50 203 ARG A C 1
ATOM 1555 O O . ARG A 1 203 ? 42.504 9.025 -51.554 1.00 49.50 203 ARG A O 1
#

Radius of gyration: 38.14 Å; chains: 1; bounding box: 90×41×118 Å